Protein AF-A0A1F3SIZ2-F1 (afdb_monomer)

Solvent-accessible surface area (backbone atoms only — not comparable to full-atom values): 16784 Å² total; per-residue (Å²): 111,68,68,63,51,53,54,47,51,52,54,47,52,53,49,60,61,45,48,60,55,54,48,47,66,73,70,51,54,68,75,55,50,54,53,50,52,51,50,51,52,48,46,74,75,39,54,70,62,50,50,53,52,48,50,52,51,63,72,62,60,60,75,64,56,71,74,44,42,64,62,51,52,50,52,50,50,54,51,50,51,53,50,50,54,50,50,56,54,56,74,67,51,59,73,74,64,62,70,71,59,58,53,58,57,56,50,46,54,53,50,52,54,49,52,51,51,51,53,51,51,59,73,74,49,56,74,67,59,53,52,53,49,52,50,52,53,53,54,51,51,52,51,53,53,49,52,52,54,50,50,53,50,52,47,49,67,75,50,56,75,72,85,71,74,78,78,80,90,72,72,102,62,79,60,86,69,81,52,48,83,56,10,39,36,76,49,71,74,36,54,41,43,52,45,87,79,90,63,102,69,56,92,83,54,82,73,61,57,29,43,34,35,27,36,39,38,30,29,73,37,45,66,47,20,53,54,49,55,76,41,46,64,60,53,42,55,48,46,51,70,67,54,73,57,42,51,88,83,58,54,87,45,76,66,43,52,46,54,54,34,53,51,51,42,54,54,52,49,59,48,35,63,78,73,70,53,78,75,46,57,76,47,62,43,81,74,45,80,44,84,66

Structure (mmCIF, N/CA/C/O backbone):
data_AF-A0A1F3SIZ2-F1
#
_entry.id   AF-A0A1F3SIZ2-F1
#
loop_
_atom_site.group_PDB
_atom_site.id
_atom_site.type_symbol
_atom_site.label_atom_id
_atom_site.label_alt_id
_atom_site.label_comp_id
_atom_site.label_asym_id
_atom_site.label_entity_id
_atom_site.label_seq_id
_atom_site.pdbx_PDB_ins_code
_atom_site.Cartn_x
_atom_site.Cartn_y
_atom_site.Cartn_z
_atom_site.occupancy
_atom_site.B_iso_or_equiv
_atom_site.auth_seq_id
_atom_site.auth_comp_id
_atom_site.auth_asym_id
_atom_site.auth_atom_id
_atom_site.pdbx_PDB_model_num
ATOM 1 N N . MET A 1 1 ? -5.602 22.939 -6.066 1.00 42.88 1 MET A N 1
ATOM 2 C CA . MET A 1 1 ? -4.266 23.264 -6.622 1.00 42.88 1 MET A CA 1
ATOM 3 C C . MET A 1 1 ? -3.588 22.041 -7.228 1.00 42.88 1 MET A C 1
ATOM 5 O O . MET A 1 1 ? -3.142 22.165 -8.358 1.00 42.88 1 MET A O 1
ATOM 9 N N . LEU A 1 2 ? -3.573 20.878 -6.558 1.00 34.97 2 LEU A N 1
ATOM 10 C CA . LEU A 1 2 ? -3.004 19.634 -7.111 1.00 34.97 2 LEU A CA 1
ATOM 11 C C . LEU A 1 2 ? -3.594 19.213 -8.470 1.00 34.97 2 LEU A C 1
ATOM 13 O O . LEU A 1 2 ? -2.832 18.910 -9.377 1.00 34.97 2 LEU A O 1
ATOM 17 N N . SER A 1 3 ? -4.913 19.318 -8.663 1.00 45.47 3 SER A N 1
ATOM 18 C CA . SER A 1 3 ? -5.554 18.952 -9.940 1.00 45.47 3 SER A CA 1
ATOM 19 C C . SER A 1 3 ? -5.066 19.776 -11.139 1.00 45.47 3 SER A C 1
ATOM 21 O O . SER A 1 3 ? -4.865 19.242 -12.222 1.00 45.47 3 SER A O 1
ATOM 23 N N . LYS A 1 4 ? -4.795 21.074 -10.941 1.00 51.09 4 LYS A N 1
ATOM 24 C CA . LY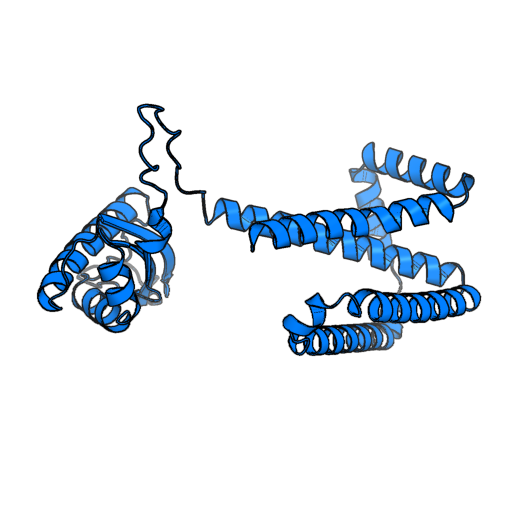S A 1 4 ? -4.232 21.943 -11.990 1.00 51.09 4 LYS A CA 1
ATOM 25 C C . LYS A 1 4 ? -2.766 21.612 -12.289 1.00 51.09 4 LYS A C 1
ATOM 27 O O . LYS A 1 4 ? -2.320 21.815 -13.414 1.00 51.09 4 LYS A O 1
ATOM 32 N N . LEU A 1 5 ? -2.021 21.120 -11.295 1.00 47.56 5 LEU A N 1
ATOM 33 C CA . LEU A 1 5 ? -0.639 20.672 -11.469 1.00 47.56 5 LEU A CA 1
ATOM 34 C C . LEU A 1 5 ? -0.595 19.359 -12.266 1.00 47.56 5 LEU A C 1
ATOM 36 O O . LEU A 1 5 ? 0.184 19.252 -13.206 1.00 47.56 5 LEU A O 1
ATOM 40 N N . GLU A 1 6 ? -1.466 18.398 -11.947 1.00 49.03 6 GLU A N 1
ATOM 41 C CA . GLU A 1 6 ? -1.589 17.133 -12.688 1.00 49.03 6 GLU A CA 1
ATOM 42 C C . GLU A 1 6 ? -2.021 17.349 -14.138 1.00 49.03 6 GLU A C 1
ATOM 44 O O . GLU A 1 6 ? -1.430 16.780 -15.055 1.00 49.03 6 GLU A O 1
ATOM 49 N N . GLU A 1 7 ? -3.010 18.212 -14.372 1.00 61.78 7 GLU A N 1
ATOM 50 C CA . GLU A 1 7 ? -3.466 18.542 -15.722 1.00 61.78 7 GLU A CA 1
ATOM 51 C C . GLU A 1 7 ? -2.350 19.214 -16.540 1.00 61.78 7 GLU A C 1
ATOM 53 O O . GLU A 1 7 ? -2.152 18.908 -17.720 1.00 61.78 7 GLU A O 1
ATOM 58 N N . TRP A 1 8 ? -1.549 20.068 -15.897 1.00 70.25 8 TRP A N 1
ATOM 59 C CA . TRP A 1 8 ? -0.385 20.693 -16.518 1.00 70.25 8 TRP A CA 1
ATOM 60 C C . TRP A 1 8 ? 0.730 19.681 -16.829 1.00 70.25 8 TRP A C 1
ATOM 62 O O . TRP A 1 8 ? 1.259 19.697 -17.941 1.00 70.25 8 TRP A O 1
ATOM 72 N N . ILE A 1 9 ? 1.041 18.764 -15.905 1.00 50.78 9 ILE A N 1
ATOM 73 C CA . ILE A 1 9 ? 2.028 17.687 -16.101 1.00 50.78 9 ILE A CA 1
ATOM 74 C C . ILE A 1 9 ? 1.591 16.755 -17.237 1.00 50.78 9 ILE A C 1
ATOM 76 O O . ILE A 1 9 ? 2.395 16.448 -18.117 1.00 50.78 9 ILE A O 1
ATOM 80 N N . ASN A 1 10 ? 0.316 16.366 -17.287 1.00 57.84 10 ASN A N 1
ATOM 81 C CA . ASN A 1 10 ? -0.218 15.517 -18.353 1.00 57.84 10 ASN A CA 1
ATOM 82 C C . ASN A 1 10 ? -0.175 16.213 -19.718 1.00 57.84 10 ASN A C 1
ATOM 84 O O . ASN A 1 10 ? 0.238 15.611 -20.712 1.00 57.84 10 ASN A O 1
ATOM 88 N N . LYS A 1 11 ? -0.524 17.504 -19.780 1.00 62.66 11 LYS A N 1
ATOM 89 C CA . LYS A 1 11 ? -0.422 18.297 -21.014 1.00 62.66 11 LYS A CA 1
ATOM 90 C C . LYS A 1 11 ? 1.032 18.459 -21.467 1.00 62.66 11 LYS A C 1
ATOM 92 O O . LYS A 1 11 ? 1.313 18.426 -22.664 1.00 62.66 11 LYS A O 1
ATOM 97 N N . TYR A 1 12 ? 1.960 18.586 -20.522 1.00 52.66 12 TYR A N 1
ATOM 98 C CA . TYR A 1 12 ? 3.391 18.684 -20.794 1.00 52.66 12 TYR A CA 1
ATOM 99 C C . TYR A 1 12 ? 3.992 17.354 -21.273 1.00 52.66 12 TYR A C 1
ATOM 101 O O . TYR A 1 12 ? 4.737 17.343 -22.251 1.00 52.66 12 TYR A O 1
ATOM 109 N N . LEU A 1 13 ? 3.611 16.225 -20.668 1.00 48.78 13 LEU A N 1
ATOM 110 C CA . LEU A 1 13 ? 3.997 14.882 -21.117 1.00 48.78 13 LEU A CA 1
ATOM 111 C C . LEU A 1 13 ? 3.477 14.580 -22.528 1.00 48.78 13 LEU A C 1
ATOM 113 O O . LEU A 1 13 ? 4.215 14.043 -23.352 1.00 48.78 13 LEU A O 1
ATOM 117 N N . LEU A 1 14 ? 2.243 14.988 -22.842 1.00 54.75 14 LEU A N 1
ATOM 118 C CA . LEU A 1 14 ? 1.688 14.878 -24.194 1.00 54.75 14 LEU A CA 1
ATOM 119 C C . LEU A 1 14 ? 2.479 15.714 -25.210 1.00 54.75 14 LEU A C 1
ATOM 121 O O . LEU A 1 14 ? 2.774 15.233 -26.303 1.00 54.75 14 LEU A O 1
ATOM 125 N N . LEU A 1 15 ? 2.872 16.940 -24.852 1.00 48.41 15 LEU A N 1
ATOM 126 C CA . LEU A 1 15 ? 3.707 17.787 -25.709 1.00 48.41 15 LEU A CA 1
ATOM 127 C C . LEU A 1 15 ? 5.110 17.197 -25.905 1.00 48.41 15 LEU A C 1
ATOM 129 O O . LEU A 1 15 ? 5.593 17.148 -27.036 1.00 48.41 15 LEU A O 1
ATOM 133 N N . LEU A 1 16 ? 5.735 16.687 -24.840 1.00 44.03 16 LEU A N 1
ATOM 134 C CA . LEU A 1 16 ? 7.023 15.995 -24.914 1.00 44.03 16 LEU A CA 1
ATOM 135 C C . LEU A 1 16 ? 6.957 14.731 -25.774 1.00 44.03 16 LEU A C 1
ATOM 137 O O . LEU A 1 16 ? 7.903 14.465 -26.506 1.00 44.03 16 LEU A O 1
ATOM 141 N N . GLY A 1 17 ? 5.840 13.998 -25.753 1.00 46.03 17 GLY A N 1
ATOM 142 C CA . GLY A 1 17 ? 5.617 12.844 -26.627 1.00 46.03 17 GLY A CA 1
ATOM 143 C C . GLY A 1 17 ? 5.440 13.209 -28.107 1.00 46.03 17 GLY A C 1
ATOM 144 O O . GLY A 1 17 ? 5.814 12.433 -28.984 1.00 46.03 17 GLY A O 1
ATOM 145 N N . GLN A 1 18 ? 4.924 14.405 -28.413 1.00 51.31 18 GLN A N 1
ATOM 146 C CA . GLN A 1 18 ? 4.718 14.871 -29.793 1.00 51.31 18 GLN A CA 1
ATOM 147 C C . GLN A 1 18 ? 5.970 15.487 -30.432 1.00 51.31 18 GLN A C 1
ATOM 149 O O . GLN A 1 18 ? 6.126 15.441 -31.654 1.00 51.31 18 GLN A O 1
ATOM 154 N N . ILE A 1 19 ? 6.873 16.061 -29.634 1.00 48.72 19 ILE A N 1
ATOM 155 C CA . ILE A 1 19 ? 8.134 16.653 -30.108 1.00 48.72 19 ILE A CA 1
ATOM 156 C C . ILE A 1 19 ? 9.002 15.664 -30.916 1.00 48.72 19 ILE A C 1
ATOM 158 O O . ILE A 1 19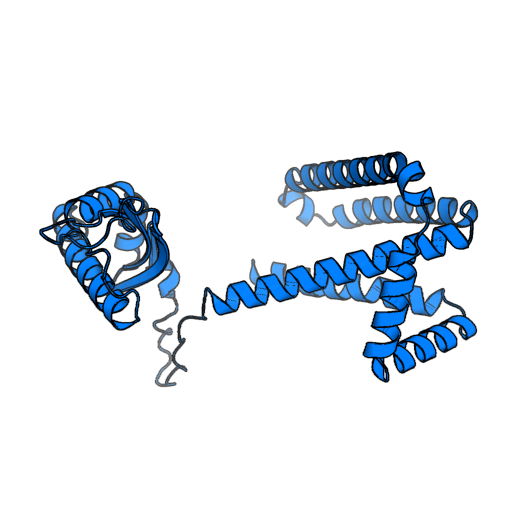 ? 9.407 16.040 -32.019 1.00 48.72 19 ILE A O 1
ATOM 162 N N . PRO A 1 20 ? 9.261 14.413 -30.481 1.00 48.75 20 PRO A N 1
ATOM 163 C CA . PRO A 1 20 ? 10.045 13.465 -31.269 1.00 48.75 20 PRO A CA 1
ATOM 164 C C . PRO A 1 20 ? 9.343 13.069 -32.572 1.00 48.75 20 PRO A C 1
ATOM 166 O O . PRO A 1 20 ? 10.025 12.899 -33.575 1.00 48.75 20 PRO A O 1
ATOM 169 N N . PHE A 1 21 ? 8.006 13.016 -32.608 1.00 50.75 21 PHE A N 1
ATOM 170 C CA . PHE A 1 21 ? 7.252 12.789 -33.849 1.00 50.75 21 PHE A CA 1
ATOM 171 C C . PHE A 1 21 ? 7.400 13.949 -34.837 1.00 50.75 21 PHE A C 1
ATOM 173 O O . PHE A 1 21 ? 7.655 13.725 -36.016 1.00 50.75 21 PHE A O 1
ATOM 180 N N . ARG A 1 22 ? 7.324 15.198 -34.361 1.00 56.25 22 ARG A N 1
ATOM 181 C CA . ARG A 1 22 ? 7.531 16.385 -35.210 1.00 56.25 22 ARG A CA 1
ATOM 182 C C . ARG A 1 22 ? 8.974 16.505 -35.697 1.00 56.25 22 ARG A C 1
ATOM 184 O O . ARG A 1 22 ? 9.206 16.917 -36.830 1.00 56.25 22 ARG A O 1
ATOM 191 N N . LEU A 1 23 ? 9.945 16.143 -34.859 1.00 45.88 23 LEU A N 1
ATOM 192 C CA . LEU A 1 23 ? 11.356 16.095 -35.244 1.00 45.88 23 LEU A CA 1
ATOM 193 C C . LEU A 1 23 ? 11.612 14.968 -36.250 1.00 45.88 23 LEU A C 1
ATOM 195 O O . LEU A 1 23 ? 12.262 15.204 -37.263 1.00 45.88 23 LEU A O 1
ATOM 199 N N . TYR A 1 24 ? 11.038 13.785 -36.035 1.00 55.22 24 TYR A N 1
ATOM 200 C CA . TYR A 1 24 ? 11.057 12.690 -37.003 1.00 55.22 24 TYR A CA 1
ATOM 201 C C . TYR A 1 24 ? 10.474 13.142 -38.348 1.00 55.22 24 TYR A C 1
ATOM 203 O O . TYR A 1 24 ? 11.101 12.963 -39.391 1.00 55.22 24 TYR A O 1
ATOM 211 N N . ASP A 1 25 ? 9.330 13.828 -38.335 1.00 61.56 25 ASP A N 1
ATOM 212 C CA . ASP A 1 25 ? 8.713 14.302 -39.567 1.00 61.56 25 ASP A CA 1
ATOM 213 C C . ASP A 1 25 ? 9.518 15.389 -40.284 1.00 61.56 25 ASP A C 1
ATOM 215 O O . ASP A 1 25 ? 9.486 15.465 -41.513 1.00 61.56 25 ASP A O 1
ATOM 219 N N . ARG A 1 26 ? 10.256 16.217 -39.547 1.00 62.16 26 ARG A N 1
ATOM 220 C CA . ARG A 1 26 ? 11.036 17.306 -40.139 1.00 62.16 26 ARG A CA 1
ATOM 221 C C . ARG A 1 26 ? 12.404 16.860 -40.648 1.00 62.16 26 ARG A C 1
ATOM 223 O O . ARG A 1 26 ? 12.883 17.410 -41.633 1.00 62.16 26 ARG A O 1
ATOM 230 N N . PHE A 1 27 ? 13.034 15.899 -39.977 1.00 46.56 27 PHE A N 1
ATOM 231 C CA . PHE A 1 27 ? 14.425 15.523 -40.239 1.00 46.56 27 PHE A CA 1
ATOM 232 C C . PHE A 1 27 ? 14.585 14.218 -41.020 1.00 46.56 27 PHE A C 1
ATOM 234 O O . PHE A 1 27 ? 15.654 13.992 -41.584 1.00 46.56 27 PHE A O 1
ATOM 241 N N . VAL A 1 28 ? 13.554 13.370 -41.102 1.00 49.06 28 VAL A N 1
ATOM 242 C CA . VAL A 1 28 ? 13.639 12.119 -41.864 1.00 49.06 28 VAL A CA 1
ATOM 243 C C . VAL A 1 28 ? 13.224 12.354 -43.325 1.00 49.06 28 VAL A C 1
ATOM 245 O O . VAL A 1 28 ? 12.083 12.746 -43.581 1.00 49.06 28 VAL A O 1
ATOM 248 N N . PRO A 1 29 ? 14.107 12.092 -44.310 1.00 69.12 29 PRO A N 1
ATOM 249 C CA . PRO A 1 29 ? 13.797 12.231 -45.730 1.00 69.12 29 PRO A CA 1
ATOM 250 C C . PRO A 1 29 ? 12.573 11.405 -46.140 1.00 69.12 29 PRO A C 1
ATOM 252 O O . PRO A 1 29 ? 12.413 10.262 -45.707 1.00 69.12 29 PRO A O 1
ATOM 255 N N . VAL A 1 30 ? 11.756 11.936 -47.054 1.00 65.88 30 VAL A N 1
ATOM 256 C CA . VAL A 1 30 ? 10.500 11.306 -47.517 1.00 65.88 30 VAL A CA 1
ATOM 257 C C . VAL A 1 30 ? 10.708 9.855 -47.979 1.00 65.88 30 VAL A C 1
ATOM 259 O O . VAL A 1 30 ? 9.923 8.977 -47.635 1.00 65.88 30 VAL A O 1
ATOM 262 N N . LYS A 1 31 ? 11.824 9.561 -48.662 1.00 59.44 31 LYS A N 1
ATOM 263 C CA . LYS A 1 31 ? 12.174 8.198 -49.112 1.00 59.44 31 LYS A CA 1
ATOM 264 C C . LYS A 1 31 ? 12.341 7.201 -47.953 1.00 59.44 31 LYS A C 1
ATOM 266 O O . LYS A 1 31 ? 12.000 6.029 -48.098 1.00 59.44 31 LYS A O 1
ATOM 271 N N . ILE A 1 32 ? 12.853 7.653 -46.805 1.00 47.50 32 ILE A N 1
ATOM 272 C CA . ILE A 1 32 ? 13.016 6.828 -45.599 1.00 47.50 32 ILE A CA 1
ATOM 273 C C . ILE A 1 32 ? 11.671 6.671 -44.885 1.00 47.50 32 ILE A C 1
ATOM 275 O O . ILE A 1 32 ? 11.354 5.568 -44.449 1.00 47.50 32 ILE A O 1
ATOM 279 N N . LYS A 1 33 ? 10.833 7.718 -44.853 1.00 53.97 33 LYS A N 1
ATOM 280 C CA . LYS A 1 33 ? 9.473 7.628 -44.298 1.00 53.97 33 LYS A CA 1
ATOM 281 C C . LYS A 1 33 ? 8.612 6.593 -45.020 1.00 53.97 33 LYS A C 1
ATOM 283 O O . LYS A 1 33 ? 7.965 5.800 -44.350 1.00 53.97 33 LYS A O 1
ATOM 288 N N . VAL A 1 34 ? 8.655 6.556 -46.356 1.00 62.31 34 VAL A N 1
ATOM 289 C CA . VAL A 1 34 ? 7.925 5.560 -47.167 1.00 62.31 34 VAL A CA 1
ATOM 290 C C . VAL A 1 34 ? 8.437 4.141 -46.893 1.00 62.31 34 VAL A C 1
ATOM 292 O O . VAL A 1 34 ? 7.650 3.209 -46.745 1.00 62.31 34 VAL A O 1
ATOM 295 N N . LYS A 1 35 ? 9.757 3.958 -46.743 1.00 56.34 35 LYS A N 1
ATOM 296 C CA . LYS A 1 35 ? 10.317 2.657 -46.341 1.00 56.34 35 LYS A CA 1
ATOM 297 C C . LYS A 1 35 ? 9.858 2.243 -44.942 1.00 56.34 35 LYS A C 1
ATOM 299 O O . LYS A 1 35 ? 9.468 1.096 -44.758 1.00 56.34 35 LYS A O 1
ATOM 304 N N . ILE A 1 36 ? 9.865 3.161 -43.976 1.00 47.50 36 ILE A N 1
ATOM 305 C CA . ILE A 1 36 ? 9.420 2.896 -42.603 1.00 47.50 36 ILE A CA 1
ATOM 306 C C . ILE A 1 36 ? 7.913 2.613 -42.562 1.00 47.50 36 ILE A C 1
ATOM 308 O O . ILE A 1 36 ? 7.510 1.662 -41.899 1.00 47.50 36 ILE A O 1
ATOM 312 N N . SER A 1 37 ? 7.078 3.348 -43.306 1.00 56.53 37 SER A N 1
ATOM 313 C CA . SER A 1 37 ? 5.636 3.068 -43.361 1.00 56.53 37 SER A CA 1
ATOM 314 C C . SER A 1 37 ? 5.350 1.704 -43.979 1.00 56.53 37 SER A C 1
ATOM 316 O O . SER A 1 37 ? 4.507 0.983 -43.457 1.00 56.53 37 SER A O 1
ATOM 318 N N . ASN A 1 38 ? 6.085 1.307 -45.023 1.00 55.88 38 ASN A N 1
ATOM 319 C CA . ASN A 1 38 ? 5.965 -0.023 -45.624 1.00 55.88 38 ASN A CA 1
ATOM 320 C C . ASN A 1 38 ? 6.410 -1.127 -44.653 1.00 55.88 38 ASN A C 1
ATOM 322 O O . ASN A 1 38 ? 5.754 -2.161 -44.561 1.00 55.88 38 ASN A O 1
ATOM 326 N N . ILE A 1 39 ? 7.464 -0.890 -43.863 1.00 48.41 39 ILE A N 1
ATOM 327 C CA . ILE A 1 39 ? 7.886 -1.801 -42.788 1.00 48.41 39 ILE A CA 1
ATOM 328 C C . ILE A 1 39 ? 6.795 -1.912 -41.713 1.00 48.41 39 ILE A C 1
ATOM 330 O O . ILE A 1 39 ? 6.419 -3.021 -41.348 1.00 48.41 39 ILE A O 1
ATOM 334 N N . PHE A 1 40 ? 6.219 -0.799 -41.250 1.00 46.03 40 PHE A N 1
ATOM 335 C CA . PHE A 1 40 ? 5.126 -0.818 -40.270 1.00 46.03 40 PHE A CA 1
ATOM 336 C C . PHE A 1 40 ? 3.848 -1.477 -40.814 1.00 46.03 40 PHE A C 1
ATOM 338 O O . PHE A 1 40 ? 3.185 -2.208 -40.079 1.00 46.03 40 PHE A O 1
ATOM 345 N N . CYS A 1 41 ? 3.517 -1.278 -42.093 1.00 45.94 41 CYS A N 1
ATOM 346 C CA . CYS A 1 41 ? 2.392 -1.950 -42.750 1.00 45.94 41 CYS A CA 1
ATOM 347 C C . CYS A 1 41 ? 2.620 -3.469 -42.841 1.00 45.94 41 CYS A C 1
ATOM 349 O O . CYS A 1 41 ? 1.715 -4.252 -42.546 1.00 45.94 41 CYS A O 1
ATOM 351 N N . ASN A 1 42 ? 3.847 -3.895 -43.152 1.00 45.19 42 ASN A N 1
ATOM 352 C CA . ASN A 1 42 ? 4.225 -5.309 -43.193 1.00 45.19 42 ASN A CA 1
ATOM 353 C C . ASN A 1 42 ? 4.247 -5.956 -41.795 1.00 45.19 42 ASN A C 1
ATOM 355 O O . ASN A 1 42 ? 3.786 -7.083 -41.632 1.00 45.19 42 ASN A O 1
ATOM 359 N N . ILE A 1 43 ? 4.697 -5.235 -40.761 1.00 43.00 43 ILE A N 1
ATOM 360 C CA . ILE A 1 43 ? 4.647 -5.699 -39.361 1.00 43.00 43 ILE A CA 1
ATOM 361 C C . ILE A 1 43 ? 3.196 -5.861 -38.890 1.00 43.00 43 ILE A C 1
ATOM 363 O O . ILE A 1 43 ? 2.872 -6.828 -38.201 1.00 43.00 43 ILE A O 1
ATOM 367 N N . ARG A 1 44 ? 2.305 -4.941 -39.283 1.00 41.09 44 ARG A N 1
ATOM 368 C CA . ARG A 1 44 ? 0.882 -4.983 -38.918 1.00 41.09 44 ARG A CA 1
ATOM 369 C C . ARG A 1 44 ? 0.127 -6.123 -39.604 1.00 41.09 44 ARG A C 1
ATOM 371 O O . ARG A 1 44 ? -0.798 -6.668 -39.013 1.00 41.09 44 ARG A O 1
ATOM 378 N N . THR A 1 45 ? 0.513 -6.482 -40.826 1.00 45.94 45 THR A N 1
ATOM 379 C CA . THR A 1 45 ? -0.150 -7.534 -41.614 1.00 45.94 45 THR A CA 1
ATOM 380 C C . THR A 1 45 ? 0.427 -8.929 -41.369 1.00 45.94 45 THR A C 1
ATOM 382 O O . THR A 1 45 ? -0.305 -9.907 -41.506 1.00 45.94 45 THR A O 1
ATOM 385 N N . ARG A 1 46 ? 1.703 -9.059 -40.964 1.00 44.06 46 ARG A N 1
ATOM 386 C CA . ARG A 1 46 ? 2.369 -10.361 -40.736 1.00 44.06 46 ARG A CA 1
ATOM 387 C C . ARG A 1 46 ? 3.215 -10.414 -39.450 1.00 44.06 46 ARG A C 1
ATOM 389 O O . ARG A 1 46 ? 4.424 -10.657 -39.499 1.00 44.06 46 ARG A O 1
ATOM 396 N N . PRO A 1 47 ? 2.599 -10.263 -38.264 1.00 39.50 47 PRO A N 1
ATOM 397 C CA . PRO A 1 47 ? 3.325 -10.165 -36.994 1.00 39.50 47 PRO A CA 1
ATOM 398 C C . PRO A 1 47 ? 4.108 -11.438 -36.623 1.00 39.50 47 PRO A C 1
ATOM 400 O O . PRO A 1 47 ? 5.186 -11.352 -36.035 1.00 39.50 47 PRO A O 1
ATOM 403 N N . ARG A 1 48 ? 3.612 -12.630 -36.992 1.00 42.62 48 ARG A N 1
ATOM 404 C CA . ARG A 1 48 ? 4.261 -13.918 -36.666 1.00 42.62 48 ARG A CA 1
ATOM 405 C C . ARG A 1 48 ? 5.546 -14.170 -37.461 1.00 42.62 48 ARG A C 1
ATOM 407 O O . ARG A 1 48 ? 6.499 -14.718 -36.915 1.00 42.62 48 ARG A O 1
ATOM 414 N N . GLU A 1 49 ? 5.576 -13.769 -38.728 1.00 55.59 49 GLU A N 1
ATOM 415 C CA . GLU A 1 49 ? 6.743 -13.922 -39.609 1.00 55.59 49 GLU A CA 1
ATOM 416 C C . GLU A 1 49 ? 7.870 -12.976 -39.174 1.00 55.59 49 GLU A C 1
ATOM 418 O O . GLU A 1 49 ? 9.029 -13.373 -39.057 1.00 55.59 49 GLU A O 1
ATOM 423 N N . TYR A 1 50 ? 7.505 -11.744 -38.809 1.00 47.72 50 TYR A N 1
ATOM 424 C CA . TYR A 1 50 ? 8.450 -10.745 -38.321 1.00 47.72 50 TYR A CA 1
ATOM 425 C C . TYR A 1 50 ? 9.031 -11.109 -36.950 1.00 47.72 50 TYR A C 1
ATOM 427 O O . TYR A 1 50 ? 10.228 -10.949 -36.734 1.00 47.72 50 TYR A O 1
ATOM 435 N N . ALA A 1 51 ? 8.216 -11.661 -36.042 1.00 44.47 51 ALA A N 1
ATOM 436 C CA . ALA A 1 51 ? 8.686 -12.148 -34.747 1.00 44.47 51 ALA A CA 1
ATOM 437 C C . ALA A 1 51 ? 9.701 -13.292 -34.895 1.00 44.47 51 ALA A C 1
ATOM 439 O O . ALA A 1 51 ? 10.717 -13.279 -34.208 1.00 44.47 51 ALA A O 1
ATOM 440 N N . LYS A 1 52 ? 9.478 -14.234 -35.826 1.00 53.75 52 LYS A N 1
ATOM 441 C CA . LYS A 1 52 ? 10.433 -15.318 -36.121 1.00 53.75 52 LYS A CA 1
ATOM 442 C C . LYS A 1 52 ? 11.751 -14.788 -36.687 1.00 53.75 52 LYS A C 1
ATOM 444 O O . LYS A 1 52 ? 12.814 -15.205 -36.232 1.00 53.75 52 LYS A O 1
ATOM 449 N N . AS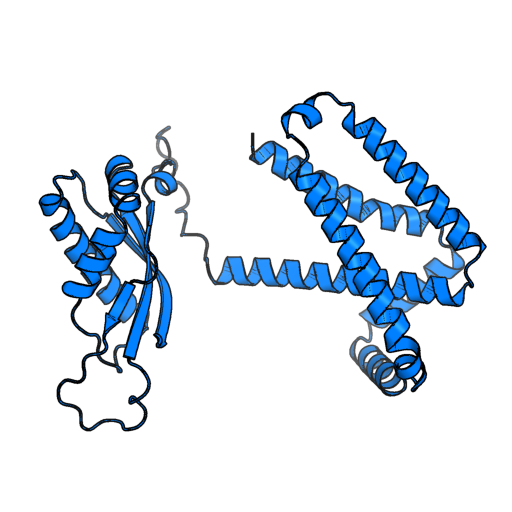N A 1 53 ? 11.689 -13.832 -37.613 1.00 57.38 53 ASN A N 1
ATOM 450 C CA . ASN A 1 53 ? 12.883 -13.210 -38.192 1.00 57.38 53 ASN A CA 1
ATOM 451 C C . ASN A 1 53 ? 13.651 -12.366 -37.164 1.00 57.38 53 ASN A C 1
ATOM 453 O O . ASN A 1 53 ? 14.879 -12.397 -37.142 1.00 57.38 53 ASN A O 1
ATOM 457 N N . LEU A 1 54 ? 12.944 -11.674 -36.264 1.00 43.28 54 LEU A N 1
ATOM 458 C CA . LEU A 1 54 ? 13.540 -10.950 -35.141 1.00 43.28 54 LEU A CA 1
ATOM 459 C C . LEU A 1 54 ? 14.206 -11.917 -34.153 1.00 43.28 54 LEU A C 1
ATOM 461 O O . LEU A 1 54 ? 15.326 -11.669 -33.725 1.00 43.28 54 LEU A O 1
ATOM 465 N N . PHE A 1 55 ? 13.560 -13.043 -33.836 1.00 45.09 55 PHE A N 1
ATOM 466 C CA . PHE A 1 55 ? 14.122 -14.071 -32.958 1.00 45.09 55 PHE A CA 1
ATOM 467 C C . PHE A 1 55 ? 15.391 -14.692 -33.548 1.00 45.09 55 PHE A C 1
ATOM 469 O O . PHE A 1 55 ? 16.374 -14.876 -32.837 1.00 45.09 55 PHE A O 1
ATOM 476 N N . HIS A 1 56 ? 15.401 -14.963 -34.856 1.00 51.09 56 HIS A N 1
ATOM 477 C CA . HIS A 1 56 ? 16.594 -15.437 -35.556 1.00 51.09 56 HIS A CA 1
ATOM 478 C C . HIS A 1 56 ? 17.700 -14.378 -35.612 1.00 51.09 56 HIS A C 1
ATOM 480 O O . HIS A 1 56 ? 18.862 -14.711 -35.398 1.00 51.09 56 HIS A O 1
ATOM 486 N N . ALA A 1 57 ? 17.358 -13.105 -35.831 1.00 48.62 57 ALA A N 1
ATOM 487 C CA . ALA A 1 57 ? 18.319 -12.006 -35.794 1.00 48.62 57 ALA A CA 1
ATOM 488 C C . ALA A 1 57 ? 18.929 -11.824 -34.392 1.00 48.62 57 ALA A C 1
ATOM 490 O O . ALA A 1 57 ? 20.137 -11.649 -34.282 1.00 48.62 57 ALA A O 1
ATOM 491 N N . ILE A 1 58 ? 18.119 -11.942 -33.332 1.00 42.72 58 ILE A N 1
ATOM 492 C CA . ILE A 1 58 ? 18.549 -11.906 -31.923 1.00 42.72 58 ILE A CA 1
ATOM 493 C C . ILE A 1 58 ? 19.446 -13.102 -31.586 1.00 42.72 58 ILE A C 1
ATOM 495 O O . ILE A 1 58 ? 20.469 -12.934 -30.929 1.00 42.72 58 ILE A O 1
ATOM 499 N N . LYS A 1 59 ? 19.104 -14.301 -32.068 1.00 48.28 59 LYS A N 1
ATOM 500 C CA . LYS A 1 59 ? 19.891 -15.525 -31.851 1.00 48.28 59 LYS A CA 1
ATOM 501 C C . LYS A 1 59 ? 21.240 -15.504 -32.584 1.00 48.28 59 LYS A C 1
ATOM 503 O O . LYS A 1 59 ? 22.182 -16.143 -32.130 1.00 48.28 59 LYS A O 1
ATOM 508 N N . ASN A 1 60 ? 21.331 -14.738 -33.671 1.00 51.22 60 ASN A N 1
ATOM 509 C CA . ASN A 1 60 ? 22.528 -14.585 -34.500 1.00 51.22 60 ASN A CA 1
ATOM 510 C C . ASN A 1 60 ? 23.306 -13.283 -34.223 1.00 51.22 60 ASN A C 1
ATOM 512 O O . ASN A 1 60 ? 24.224 -12.955 -34.978 1.00 51.22 60 ASN A O 1
ATOM 516 N N . LEU A 1 61 ? 22.960 -12.521 -33.175 1.00 43.38 61 LEU A N 1
ATOM 517 C CA . LEU A 1 61 ? 23.742 -11.347 -32.786 1.00 43.38 61 LEU A CA 1
ATOM 518 C C . LEU A 1 61 ? 25.140 -11.810 -32.317 1.00 43.38 61 LEU A C 1
ATOM 520 O O . LEU A 1 61 ? 25.224 -12.599 -31.373 1.00 43.38 61 LEU A O 1
ATOM 524 N N . PRO A 1 62 ? 26.242 -11.382 -32.967 1.00 50.56 62 PRO A N 1
ATOM 525 C CA . PRO A 1 62 ? 27.536 -12.021 -32.777 1.00 50.56 62 PRO A CA 1
ATOM 526 C C . PRO A 1 62 ? 28.170 -11.666 -31.429 1.00 50.56 62 PRO A C 1
ATOM 528 O O . PRO A 1 62 ? 27.873 -10.651 -30.796 1.00 50.56 62 PRO A O 1
ATOM 531 N N . THR A 1 63 ? 29.140 -12.491 -31.049 1.00 53.47 63 THR A N 1
ATOM 532 C CA . THR A 1 63 ? 30.086 -12.399 -29.922 1.00 53.47 63 THR A CA 1
ATOM 533 C C . THR A 1 63 ? 30.757 -11.031 -29.692 1.00 53.47 63 THR A C 1
ATOM 535 O O . THR A 1 63 ? 31.356 -10.823 -28.639 1.00 53.47 63 THR A O 1
ATOM 538 N N . THR A 1 64 ? 30.598 -10.058 -30.590 1.00 43.06 64 THR A N 1
ATOM 539 C CA . THR A 1 64 ? 31.007 -8.652 -30.431 1.00 43.06 64 THR A CA 1
ATOM 540 C C . THR A 1 64 ? 30.266 -7.907 -29.314 1.00 43.06 64 THR A C 1
ATOM 542 O O . THR A 1 64 ? 30.834 -6.986 -28.729 1.00 43.06 64 THR A O 1
ATOM 545 N N . ILE A 1 65 ? 29.046 -8.314 -28.935 1.00 46.75 65 ILE A N 1
ATOM 546 C CA . ILE A 1 65 ? 28.374 -7.732 -27.753 1.00 46.75 65 ILE A CA 1
ATOM 547 C C . ILE A 1 65 ? 29.070 -8.148 -26.452 1.00 46.75 65 ILE A C 1
ATOM 549 O O . ILE A 1 65 ? 29.155 -7.330 -25.543 1.00 46.75 65 ILE A O 1
ATOM 553 N N . LYS A 1 66 ? 29.654 -9.354 -26.371 1.00 47.00 66 LYS A N 1
ATOM 554 C CA . LYS A 1 66 ? 30.449 -9.765 -25.197 1.00 47.00 66 LYS A CA 1
ATOM 555 C C . LYS A 1 66 ? 31.725 -8.928 -25.036 1.00 47.00 66 LYS A C 1
ATOM 557 O O . LYS A 1 66 ? 32.096 -8.622 -23.913 1.00 47.00 66 LYS A O 1
ATOM 562 N N . GLN A 1 67 ? 32.360 -8.500 -26.131 1.00 49.72 67 GLN A N 1
ATOM 563 C CA . GLN A 1 67 ? 33.547 -7.631 -26.071 1.00 49.72 67 GLN A CA 1
ATOM 564 C C . GLN A 1 67 ? 33.213 -6.174 -25.701 1.00 49.72 67 GLN A C 1
ATOM 566 O O . GLN A 1 67 ? 34.010 -5.518 -25.039 1.00 49.72 67 GLN A O 1
ATOM 571 N N . ASN A 1 68 ? 32.017 -5.683 -26.046 1.00 48.62 68 ASN A N 1
ATOM 572 C CA . ASN A 1 68 ? 31.571 -4.317 -25.732 1.00 48.62 68 ASN A CA 1
ATOM 573 C C . ASN A 1 68 ? 30.655 -4.213 -24.497 1.00 48.62 68 ASN A C 1
ATOM 575 O O . ASN A 1 68 ? 30.177 -3.121 -24.185 1.00 48.62 68 ASN A O 1
ATOM 579 N N . GLN A 1 69 ? 30.425 -5.311 -23.769 1.00 48.72 69 GLN A N 1
ATOM 580 C CA . GLN A 1 69 ? 29.618 -5.330 -22.542 1.00 48.72 69 GLN A CA 1
ATOM 581 C C . GLN A 1 69 ? 30.148 -4.346 -21.493 1.00 48.72 69 GLN A C 1
ATOM 583 O O . GLN A 1 69 ? 29.354 -3.633 -20.888 1.00 48.72 69 GLN A O 1
ATOM 588 N N . GLY A 1 70 ? 31.472 -4.229 -21.340 1.00 51.22 70 GLY A N 1
ATOM 589 C CA . GLY A 1 70 ? 32.084 -3.269 -20.415 1.00 51.22 70 GLY A CA 1
ATOM 590 C C . GLY A 1 70 ? 31.788 -1.809 -20.777 1.00 51.22 70 GLY A C 1
ATOM 591 O O . GLY A 1 70 ? 31.406 -1.023 -19.913 1.00 51.22 70 GLY A O 1
ATOM 592 N N . ALA A 1 71 ? 31.871 -1.454 -22.064 1.00 51.22 71 ALA A N 1
ATOM 593 C CA . ALA A 1 71 ? 31.563 -0.104 -22.541 1.00 51.22 71 ALA A CA 1
ATOM 594 C C . ALA A 1 71 ? 30.066 0.235 -22.408 1.00 51.22 71 ALA A C 1
ATOM 596 O O . ALA A 1 71 ? 29.712 1.365 -22.075 1.00 51.22 71 ALA A O 1
ATOM 597 N N . LEU A 1 72 ? 29.188 -0.751 -22.619 1.00 42.69 72 LEU A N 1
ATOM 598 C CA . LEU A 1 72 ? 27.738 -0.628 -22.437 1.00 42.69 72 LEU A CA 1
ATOM 599 C C . LEU A 1 72 ? 27.344 -0.474 -20.963 1.00 42.69 72 LEU A C 1
ATOM 601 O O . LEU A 1 72 ? 26.539 0.397 -20.644 1.00 42.69 72 LEU A O 1
ATOM 605 N N . ILE A 1 73 ? 27.936 -1.269 -20.068 1.00 54.81 73 ILE A N 1
ATOM 606 C CA . ILE A 1 73 ? 27.733 -1.164 -18.616 1.00 54.81 73 ILE A CA 1
ATOM 607 C C . ILE A 1 73 ? 28.215 0.204 -18.122 1.00 54.81 73 ILE A C 1
ATOM 609 O O . ILE A 1 73 ? 27.483 0.888 -17.409 1.00 54.81 73 ILE A O 1
ATOM 613 N N . HIS A 1 74 ? 29.388 0.657 -18.572 1.00 56.91 74 HIS A N 1
ATOM 614 C CA . HIS A 1 74 ? 29.918 1.978 -18.235 1.00 56.91 74 HIS A CA 1
ATOM 615 C C . HIS A 1 74 ? 29.002 3.115 -18.719 1.00 56.91 74 HIS A C 1
ATOM 617 O O . HIS A 1 74 ? 28.681 4.016 -17.948 1.00 56.91 74 HIS A O 1
ATOM 623 N N . LEU A 1 75 ? 28.511 3.061 -19.963 1.00 44.09 75 LEU A N 1
ATOM 624 C CA . LEU A 1 75 ? 27.532 4.028 -20.478 1.00 44.09 75 LEU A CA 1
ATOM 625 C C . LEU A 1 75 ? 26.229 4.022 -19.670 1.00 44.09 75 LEU A C 1
ATOM 627 O O . LEU A 1 75 ? 25.701 5.089 -19.361 1.00 44.09 75 LEU A O 1
ATOM 631 N N . CYS A 1 76 ? 25.734 2.843 -19.283 1.00 46.72 76 CYS A N 1
ATOM 632 C CA . CYS A 1 76 ? 24.561 2.717 -18.421 1.00 46.72 76 CYS A CA 1
ATOM 633 C C . CYS A 1 76 ? 24.783 3.363 -17.050 1.00 46.72 76 CYS A C 1
ATOM 635 O O . CYS A 1 76 ? 23.915 4.107 -16.601 1.00 46.72 76 CYS A O 1
ATOM 637 N N . HIS A 1 77 ? 25.931 3.135 -16.408 1.00 56.50 77 HIS A N 1
ATOM 638 C CA . HIS A 1 77 ? 26.256 3.758 -15.123 1.00 56.50 77 HIS A CA 1
ATOM 639 C C . HIS A 1 77 ? 26.406 5.277 -15.233 1.00 56.50 77 HIS A C 1
ATOM 641 O O . HIS A 1 77 ? 25.780 5.994 -14.460 1.00 56.50 77 HIS A O 1
ATOM 647 N N . VAL A 1 78 ? 27.111 5.786 -16.249 1.00 65.56 78 VAL A N 1
ATOM 648 C CA . VAL A 1 78 ? 27.239 7.235 -16.492 1.00 65.56 78 VAL A CA 1
ATOM 649 C C . VAL A 1 78 ? 25.870 7.885 -16.721 1.00 65.56 78 VAL A C 1
ATOM 651 O O . VAL A 1 78 ? 25.595 8.964 -16.194 1.00 65.56 78 VAL A O 1
ATOM 654 N N . CYS A 1 79 ? 24.979 7.227 -17.470 1.00 42.03 79 CYS A N 1
ATOM 655 C CA . CYS A 1 79 ? 23.607 7.698 -17.649 1.00 42.03 79 CYS A CA 1
ATOM 656 C C . CYS A 1 79 ? 22.802 7.656 -16.343 1.00 42.03 79 CYS A C 1
ATOM 658 O O . CYS A 1 79 ? 22.112 8.630 -16.043 1.00 42.03 79 CYS A O 1
ATOM 660 N N . LEU A 1 80 ? 22.905 6.572 -15.566 1.00 51.84 80 LEU A N 1
ATOM 661 C CA . LEU A 1 80 ? 22.217 6.418 -14.282 1.00 51.84 80 LEU A CA 1
ATOM 662 C C . LEU A 1 80 ? 22.666 7.476 -13.267 1.00 51.84 80 LEU A C 1
ATOM 664 O O . LEU A 1 80 ? 21.819 8.112 -12.636 1.00 51.84 80 LEU A O 1
ATOM 668 N N . ASP A 1 81 ? 23.965 7.737 -13.169 1.00 61.56 81 ASP A N 1
ATOM 669 C CA . ASP A 1 81 ? 24.528 8.749 -12.277 1.00 61.56 81 ASP A CA 1
ATOM 670 C C . ASP A 1 81 ? 24.138 10.165 -12.712 1.00 61.56 81 ASP A C 1
ATOM 672 O O . ASP A 1 81 ? 23.750 10.987 -11.878 1.00 61.56 81 ASP A O 1
ATOM 676 N N . ALA A 1 82 ? 24.126 10.447 -14.020 1.00 52.06 82 ALA A N 1
ATOM 677 C CA . ALA A 1 82 ? 23.613 11.709 -14.550 1.00 52.06 82 ALA A CA 1
ATOM 678 C C . ALA A 1 82 ? 22.126 11.908 -14.207 1.00 52.06 82 ALA A C 1
ATOM 680 O O . ALA A 1 82 ? 21.733 12.994 -13.773 1.00 52.06 82 ALA A O 1
ATOM 681 N N . THR A 1 83 ? 21.300 10.860 -14.325 1.00 42.19 83 THR A N 1
ATOM 682 C CA . THR A 1 83 ? 19.891 10.923 -13.909 1.00 42.19 83 THR A CA 1
ATOM 683 C C . THR A 1 83 ? 19.732 11.082 -12.402 1.00 42.19 83 THR A C 1
ATOM 685 O O . THR A 1 83 ? 18.906 11.881 -11.969 1.00 42.19 83 THR A O 1
ATOM 688 N N . ARG A 1 84 ? 20.540 10.400 -11.586 1.00 55.38 84 ARG A N 1
ATOM 689 C CA . ARG A 1 84 ? 20.485 10.500 -10.121 1.00 55.38 84 ARG A CA 1
ATOM 690 C C . ARG A 1 84 ? 20.876 11.897 -9.646 1.00 55.38 84 ARG A C 1
ATOM 692 O O . ARG A 1 84 ? 20.198 12.471 -8.799 1.00 55.38 84 ARG A O 1
ATOM 699 N N . ASN A 1 85 ? 21.899 12.487 -10.256 1.00 58.28 85 ASN A N 1
ATOM 700 C CA . ASN A 1 85 ? 22.321 13.861 -9.989 1.00 58.28 85 ASN A CA 1
ATOM 701 C C . ASN A 1 85 ? 21.271 14.885 -10.433 1.00 58.28 85 ASN A C 1
ATOM 703 O O . ASN A 1 85 ? 21.028 15.858 -9.716 1.00 58.28 85 ASN A O 1
ATOM 707 N N . ALA A 1 86 ? 20.597 14.654 -11.562 1.00 46.47 86 ALA A N 1
ATOM 708 C CA . ALA A 1 86 ? 19.475 15.482 -11.995 1.00 46.47 86 ALA A CA 1
ATOM 709 C C . ALA A 1 86 ? 18.288 15.384 -11.021 1.00 46.47 86 ALA A C 1
ATOM 711 O O . ALA A 1 86 ? 17.753 16.411 -10.612 1.00 46.47 86 ALA A O 1
ATOM 712 N N . VAL A 1 87 ? 17.925 14.176 -10.574 1.00 54.00 87 VAL A N 1
ATOM 713 C CA . VAL A 1 87 ? 16.853 13.948 -9.587 1.00 54.00 87 VAL A CA 1
ATOM 714 C C . VAL A 1 87 ? 17.181 14.597 -8.244 1.00 54.00 87 VAL A C 1
ATOM 716 O O . VAL A 1 87 ? 16.347 15.313 -7.700 1.00 54.00 87 VAL A O 1
ATOM 719 N N . ASN A 1 88 ? 18.405 14.438 -7.741 1.00 67.44 88 ASN A N 1
ATOM 720 C CA . ASN A 1 88 ? 18.846 15.072 -6.495 1.00 67.44 88 ASN A CA 1
ATOM 721 C C . ASN A 1 88 ? 18.844 16.606 -6.602 1.00 67.44 88 ASN A C 1
ATOM 723 O O . ASN A 1 88 ? 18.559 17.304 -5.631 1.00 67.44 88 ASN A O 1
ATOM 727 N N . SER A 1 89 ? 19.130 17.141 -7.792 1.00 61.84 89 SER A N 1
ATOM 728 C CA . SER A 1 89 ? 19.063 18.580 -8.074 1.00 61.84 89 SER A CA 1
ATOM 729 C C . SER A 1 89 ? 17.616 19.085 -8.164 1.00 61.84 89 SER A C 1
ATOM 731 O O . SER A 1 89 ? 17.342 20.215 -7.771 1.00 61.84 89 SER A O 1
ATOM 733 N N . ILE A 1 90 ? 16.683 18.243 -8.628 1.00 51.06 90 ILE A N 1
ATOM 734 C CA . ILE A 1 90 ? 15.234 18.508 -8.650 1.00 51.06 90 ILE A CA 1
ATOM 735 C C . ILE A 1 90 ? 14.626 18.419 -7.244 1.00 51.06 90 ILE A C 1
ATOM 737 O O . ILE A 1 90 ? 13.790 19.244 -6.898 1.00 51.06 90 ILE A O 1
ATOM 741 N N . GLN A 1 91 ? 15.068 17.483 -6.401 1.00 64.50 91 GLN A N 1
ATOM 742 C CA . GLN A 1 91 ? 14.606 17.378 -5.009 1.00 64.50 91 GLN A CA 1
ATOM 743 C C . GLN A 1 91 ? 15.050 18.565 -4.146 1.00 64.50 91 GLN A C 1
ATOM 745 O O . GLN A 1 91 ? 14.335 18.963 -3.233 1.00 64.50 91 GLN A O 1
ATOM 750 N N . LYS A 1 92 ? 16.211 19.157 -4.449 1.00 65.50 92 LYS A N 1
ATOM 751 C CA . LYS A 1 92 ? 16.716 20.369 -3.781 1.00 65.50 92 LYS A CA 1
ATOM 752 C C . LYS A 1 92 ? 16.138 21.669 -4.354 1.00 65.50 92 LYS A C 1
ATOM 754 O O . LYS A 1 92 ? 16.450 22.748 -3.850 1.00 65.50 92 LYS A O 1
ATOM 759 N N . LEU A 1 93 ? 15.339 21.599 -5.422 1.00 51.28 93 LEU A N 1
ATOM 760 C CA . LEU A 1 93 ? 14.715 22.773 -6.023 1.00 51.28 93 LEU A CA 1
ATOM 761 C C . LEU A 1 93 ? 13.507 23.203 -5.189 1.00 51.28 93 LEU A C 1
ATOM 763 O O . LEU A 1 93 ? 12.405 22.676 -5.304 1.00 51.28 93 LEU A O 1
ATOM 767 N N . ASP A 1 94 ? 13.765 24.207 -4.361 1.00 57.44 94 ASP A N 1
ATOM 768 C CA . ASP A 1 94 ? 12.800 24.928 -3.542 1.00 57.44 94 ASP A CA 1
ATOM 769 C C . ASP A 1 94 ? 11.597 25.399 -4.382 1.00 57.44 94 ASP A C 1
ATOM 771 O O . ASP A 1 94 ? 11.738 26.187 -5.330 1.00 57.44 94 ASP A O 1
ATOM 775 N N . VAL A 1 95 ? 10.405 24.886 -4.067 1.00 57.31 95 VAL A N 1
ATOM 776 C CA . VAL A 1 95 ? 9.195 25.008 -4.902 1.00 57.31 95 VAL A CA 1
ATOM 777 C C . VAL A 1 95 ? 8.737 26.470 -5.035 1.00 57.31 95 VAL A C 1
ATOM 779 O O . VAL A 1 95 ? 8.119 26.848 -6.033 1.00 57.31 95 VAL A O 1
ATOM 782 N N . GLU A 1 96 ? 9.124 27.334 -4.090 1.00 56.19 96 GLU A N 1
ATOM 783 C CA . GLU A 1 96 ? 8.888 28.782 -4.145 1.00 56.19 96 GLU A CA 1
ATOM 784 C C . GLU A 1 96 ? 9.692 29.493 -5.244 1.00 56.19 96 GLU A C 1
ATOM 786 O O . GLU A 1 96 ? 9.194 30.435 -5.868 1.00 56.19 96 GLU A O 1
ATOM 791 N N . LYS A 1 97 ? 10.901 29.016 -5.577 1.00 54.97 97 LYS A N 1
ATOM 792 C CA . LYS A 1 97 ? 11.735 29.620 -6.635 1.00 54.97 97 LYS A CA 1
ATOM 793 C C . LYS A 1 97 ? 11.235 29.290 -8.045 1.00 54.97 97 LYS A C 1
ATOM 795 O O . LYS A 1 97 ? 11.503 30.048 -8.981 1.00 54.97 97 LYS A O 1
ATOM 800 N N . LEU A 1 98 ? 10.452 28.217 -8.202 1.00 54.34 98 LEU A N 1
ATOM 801 C CA . LEU A 1 98 ? 9.790 27.842 -9.461 1.00 54.34 98 LEU A CA 1
ATOM 802 C C . LEU A 1 98 ? 8.624 28.782 -9.830 1.00 54.34 98 LEU A C 1
ATOM 804 O O . LEU A 1 98 ? 8.220 28.824 -10.994 1.00 54.34 98 LEU A O 1
ATOM 808 N N . ARG A 1 99 ? 8.119 29.599 -8.893 1.00 57.25 99 ARG A N 1
ATOM 809 C CA . ARG A 1 99 ? 7.023 30.549 -9.158 1.00 57.25 99 ARG A CA 1
ATOM 810 C C . ARG A 1 99 ? 7.459 31.774 -9.971 1.00 57.25 99 ARG A C 1
ATOM 812 O O . ARG A 1 99 ? 6.674 32.296 -10.755 1.00 57.25 99 ARG A O 1
ATOM 819 N N . ASN A 1 100 ? 8.721 32.195 -9.869 1.00 68.69 100 ASN A N 1
ATOM 820 C CA . ASN A 1 100 ? 9.189 33.481 -10.412 1.00 68.69 100 ASN A CA 1
ATOM 821 C C . ASN A 1 100 ? 9.566 33.470 -11.909 1.00 68.69 100 ASN A C 1
ATOM 823 O O . ASN A 1 100 ? 10.287 34.354 -12.363 1.00 68.69 100 ASN A O 1
ATOM 827 N N . GLY A 1 101 ? 9.134 32.475 -12.694 1.00 67.06 101 GLY A N 1
ATOM 828 C CA . GLY A 1 101 ? 9.318 32.432 -14.159 1.00 67.06 101 GLY A CA 1
ATOM 829 C C . GLY A 1 101 ? 10.765 32.273 -14.666 1.00 67.06 101 GLY A C 1
ATOM 830 O O . GLY A 1 101 ? 10.967 31.808 -15.787 1.00 67.06 101 GLY A O 1
ATOM 831 N N . LYS A 1 102 ? 11.779 32.554 -13.835 1.00 73.69 102 LYS A N 1
ATOM 832 C CA . LYS A 1 102 ? 13.216 32.446 -14.150 1.00 73.69 102 LYS A CA 1
ATOM 833 C C . LYS A 1 102 ? 13.678 31.011 -14.443 1.00 73.69 102 LYS A C 1
ATOM 835 O O . LYS A 1 102 ? 14.704 30.819 -15.090 1.00 73.69 102 LYS A O 1
ATOM 840 N N . TRP A 1 103 ? 12.911 29.998 -14.031 1.00 74.12 103 TRP A N 1
ATOM 841 C CA . TRP A 1 103 ? 13.205 28.596 -14.346 1.00 74.12 103 TRP A CA 1
ATOM 842 C C . TRP A 1 103 ? 13.109 28.296 -15.846 1.00 74.12 103 TRP A C 1
ATOM 844 O O . TRP A 1 103 ? 13.853 27.455 -16.336 1.00 74.12 103 TRP A O 1
ATOM 854 N N . ARG A 1 104 ? 12.250 29.008 -16.592 1.00 76.25 104 ARG A N 1
ATOM 855 C CA . ARG A 1 104 ? 12.115 28.820 -18.045 1.00 76.25 104 ARG A CA 1
ATOM 856 C C . ARG A 1 104 ? 13.398 29.195 -18.779 1.00 76.25 104 ARG A C 1
ATOM 858 O O . ARG A 1 104 ? 13.779 28.502 -19.713 1.00 76.25 104 ARG A O 1
ATOM 865 N N . VAL A 1 105 ? 14.070 30.254 -18.321 1.00 79.25 105 VAL A N 1
ATOM 866 C CA . VAL A 1 105 ? 15.340 30.729 -18.891 1.00 79.25 105 VAL A CA 1
ATOM 867 C C . VAL A 1 105 ? 16.450 29.717 -18.617 1.00 79.25 105 VAL A C 1
ATOM 869 O O . VAL A 1 105 ? 17.085 29.249 -19.555 1.00 79.25 105 VAL A O 1
ATOM 872 N N . ARG A 1 106 ? 16.597 29.267 -17.362 1.00 76.75 106 ARG A N 1
ATOM 873 C CA . ARG A 1 106 ? 17.586 28.228 -17.018 1.00 76.75 106 ARG A CA 1
ATOM 874 C C . ARG A 1 106 ? 17.322 26.900 -17.728 1.00 76.75 106 ARG A C 1
ATOM 876 O O . ARG A 1 106 ? 18.253 26.230 -18.154 1.00 76.75 106 ARG A O 1
ATOM 883 N N . PHE A 1 107 ? 16.058 26.518 -17.890 1.00 75.44 107 PHE A N 1
ATOM 884 C CA . PHE A 1 107 ? 15.697 25.319 -18.640 1.00 75.44 107 PHE A CA 1
ATOM 885 C C . PHE A 1 107 ? 16.025 25.458 -20.131 1.00 75.44 107 PHE A C 1
ATOM 887 O O . PHE A 1 107 ? 16.544 24.519 -20.733 1.00 75.44 107 PHE A O 1
ATOM 894 N N . ALA A 1 108 ? 15.769 26.629 -20.721 1.00 79.50 108 ALA A N 1
ATOM 895 C CA . ALA A 1 108 ? 16.141 26.914 -22.100 1.00 79.50 108 ALA A CA 1
ATOM 896 C C . ALA A 1 108 ? 17.663 26.843 -22.298 1.00 79.50 108 ALA A C 1
ATOM 898 O O . ALA A 1 108 ? 18.097 26.201 -23.246 1.00 79.50 108 ALA A O 1
ATOM 899 N N . GLU A 1 109 ? 18.466 27.397 -21.384 1.00 81.38 109 GLU A N 1
ATOM 900 C CA . GLU A 1 109 ? 19.939 27.306 -21.411 1.00 81.38 109 GLU A CA 1
ATOM 901 C C . GLU A 1 109 ? 20.449 25.858 -21.321 1.00 81.38 109 GLU A C 1
ATOM 903 O O . GLU A 1 109 ? 21.359 25.447 -22.048 1.00 81.38 109 GLU A O 1
ATOM 908 N N . ILE A 1 110 ? 19.832 25.036 -20.470 1.00 78.50 110 ILE A N 1
ATOM 909 C CA . ILE A 1 110 ? 20.154 23.604 -20.385 1.00 78.50 110 ILE A CA 1
ATOM 910 C C . ILE A 1 110 ? 19.782 22.895 -21.699 1.00 78.50 110 ILE A C 1
ATOM 912 O O . ILE A 1 110 ? 20.548 22.081 -22.213 1.00 78.50 110 ILE A O 1
ATOM 916 N N . CYS A 1 111 ? 18.638 23.228 -22.299 1.00 74.94 111 CYS A N 1
ATOM 917 C CA . CYS A 1 111 ? 18.218 22.636 -23.569 1.00 74.94 111 CYS A CA 1
ATOM 918 C C . CYS A 1 111 ? 19.099 23.075 -24.747 1.00 74.94 111 CYS A C 1
ATOM 920 O O . CYS A 1 111 ? 19.417 22.257 -25.612 1.00 74.94 111 CYS A O 1
ATOM 922 N N . THR A 1 112 ? 19.517 24.341 -24.810 1.00 80.94 112 THR A N 1
ATOM 923 C CA . THR A 1 112 ? 20.388 24.839 -25.886 1.00 80.94 112 THR A CA 1
ATOM 924 C C . THR A 1 112 ? 21.780 24.219 -25.801 1.00 80.94 112 THR A C 1
ATOM 926 O O . THR A 1 112 ? 22.309 23.774 -26.817 1.00 80.94 112 THR A O 1
ATOM 929 N N . THR A 1 113 ? 22.347 24.085 -24.600 1.00 85.06 113 THR A N 1
ATOM 930 C CA . THR A 1 113 ? 23.644 23.415 -24.405 1.00 85.06 113 THR A CA 1
ATOM 931 C C . THR A 1 113 ? 23.584 21.919 -24.726 1.00 85.06 113 THR A C 1
ATOM 933 O O . THR A 1 113 ? 24.473 21.401 -25.407 1.00 85.06 113 THR A O 1
ATOM 936 N N . LEU A 1 114 ? 22.512 21.222 -24.330 1.00 74.31 114 LEU A N 1
ATOM 937 C CA . LEU A 1 114 ? 22.296 19.816 -24.688 1.00 74.31 114 LEU A CA 1
ATOM 938 C C . LEU A 1 114 ? 22.118 19.620 -26.196 1.00 74.31 114 LEU A C 1
ATOM 940 O O . LEU A 1 114 ? 22.749 18.743 -26.781 1.00 74.31 114 LEU A O 1
ATOM 944 N N . THR A 1 115 ? 21.295 20.444 -26.847 1.00 77.31 115 THR A N 1
ATOM 945 C CA . THR A 1 115 ? 21.079 20.350 -28.300 1.00 77.31 115 THR A CA 1
ATOM 946 C C . THR A 1 115 ? 22.338 20.695 -29.092 1.00 77.31 115 THR A C 1
ATOM 948 O O . THR A 1 115 ? 22.597 20.050 -30.106 1.00 77.31 115 THR A O 1
ATOM 951 N N . ALA A 1 116 ? 23.160 21.638 -28.620 1.00 80.75 116 ALA A N 1
ATOM 952 C CA . ALA A 1 116 ? 24.455 21.946 -29.221 1.00 80.75 116 ALA A CA 1
ATOM 953 C C . ALA A 1 116 ? 25.421 20.754 -29.141 1.00 80.75 116 ALA A C 1
ATOM 955 O O . ALA A 1 116 ? 25.984 20.362 -30.164 1.00 80.75 116 ALA A O 1
ATOM 956 N N . ARG A 1 117 ? 25.544 20.119 -27.966 1.00 77.56 117 ARG A N 1
ATOM 957 C CA . ARG A 1 117 ? 26.371 18.913 -27.791 1.00 77.56 117 ARG A CA 1
ATOM 958 C C . ARG A 1 117 ? 25.874 17.758 -28.654 1.00 77.56 117 ARG A C 1
ATOM 960 O O . ARG A 1 117 ? 26.660 17.178 -29.390 1.00 77.56 117 ARG A O 1
ATOM 967 N N . LEU A 1 118 ? 24.567 17.490 -28.658 1.00 72.88 118 LEU A N 1
ATOM 968 C CA . LEU A 1 118 ? 23.966 16.457 -29.509 1.00 72.88 118 LEU A CA 1
ATOM 969 C C . LEU A 1 118 ? 24.213 16.717 -30.998 1.00 72.88 118 LEU A C 1
ATOM 971 O O . LEU A 1 118 ? 24.473 15.782 -31.750 1.00 72.88 118 LEU A O 1
ATOM 975 N N . ARG A 1 119 ? 24.160 17.981 -31.434 1.00 79.69 119 ARG A N 1
ATOM 976 C CA . ARG A 1 119 ? 24.437 18.370 -32.822 1.00 79.69 119 ARG A CA 1
ATOM 977 C C . ARG A 1 119 ? 25.897 18.145 -33.199 1.00 79.69 119 ARG A C 1
ATOM 979 O O . ARG A 1 119 ? 26.163 17.737 -34.326 1.00 79.69 119 ARG A O 1
ATOM 986 N N . GLN A 1 120 ? 26.820 18.419 -32.282 1.00 80.88 120 GLN A N 1
ATOM 987 C CA . GLN A 1 120 ? 28.240 18.162 -32.485 1.00 80.88 120 GLN A CA 1
ATOM 988 C C . GLN A 1 120 ? 28.510 16.654 -32.560 1.00 80.88 120 GLN A C 1
ATOM 990 O O . GLN A 1 120 ? 29.040 16.182 -33.562 1.00 80.88 120 GLN A O 1
ATOM 995 N N . THR A 1 121 ? 28.005 15.880 -31.595 1.00 73.25 121 THR A N 1
ATOM 996 C CA . THR A 1 121 ? 28.124 14.416 -31.603 1.00 73.25 121 THR A CA 1
ATOM 997 C C . THR A 1 121 ? 27.487 13.802 -32.849 1.00 73.25 121 THR A C 1
ATOM 999 O O . THR A 1 121 ? 28.056 12.880 -33.419 1.00 73.25 121 THR A O 1
ATOM 1002 N N . TYR A 1 122 ? 26.357 14.334 -33.334 1.00 77.50 122 TYR A N 1
ATOM 1003 C CA . TYR A 1 122 ? 25.704 13.891 -34.574 1.00 77.50 122 TYR A CA 1
ATOM 1004 C C . TYR A 1 122 ? 26.578 14.076 -35.822 1.00 77.50 122 TYR A C 1
ATOM 1006 O O . TYR A 1 122 ? 26.514 13.259 -36.734 1.00 77.50 122 TYR A O 1
ATOM 1014 N N . ARG A 1 123 ? 27.386 15.143 -35.883 1.00 82.06 123 ARG A N 1
ATOM 1015 C CA . ARG A 1 123 ? 28.308 15.375 -37.009 1.00 82.06 123 ARG A CA 1
ATOM 1016 C C . ARG A 1 123 ? 29.503 14.425 -36.983 1.00 82.06 123 ARG A C 1
ATOM 1018 O O . ARG A 1 123 ? 30.012 14.079 -38.040 1.00 82.06 123 ARG A O 1
ATOM 1025 N N . GLU A 1 124 ? 29.933 14.026 -35.792 1.00 87.31 124 GLU A N 1
ATOM 1026 C CA . GLU A 1 124 ? 31.120 13.192 -35.578 1.00 87.31 124 GLU A CA 1
ATOM 1027 C C . GLU A 1 124 ? 30.803 11.686 -35.600 1.00 87.31 124 GLU A C 1
ATOM 1029 O O . GLU A 1 124 ? 31.674 10.868 -35.893 1.00 87.31 124 GLU A O 1
ATOM 1034 N N . THR A 1 125 ? 29.558 11.287 -35.315 1.00 82.56 125 THR A N 1
ATOM 1035 C CA . THR A 1 125 ? 29.177 9.869 -35.256 1.00 82.56 125 THR A CA 1
ATOM 1036 C C . THR A 1 125 ? 28.823 9.284 -36.616 1.00 82.56 125 THR A C 1
ATOM 1038 O O . THR A 1 125 ? 28.143 9.882 -37.447 1.00 82.56 125 THR A O 1
ATOM 1041 N N . SER A 1 126 ? 29.236 8.032 -36.820 1.00 87.69 126 SER A N 1
ATOM 1042 C CA . SER A 1 126 ? 28.898 7.282 -38.027 1.00 87.69 126 SER A CA 1
ATOM 1043 C C . SER A 1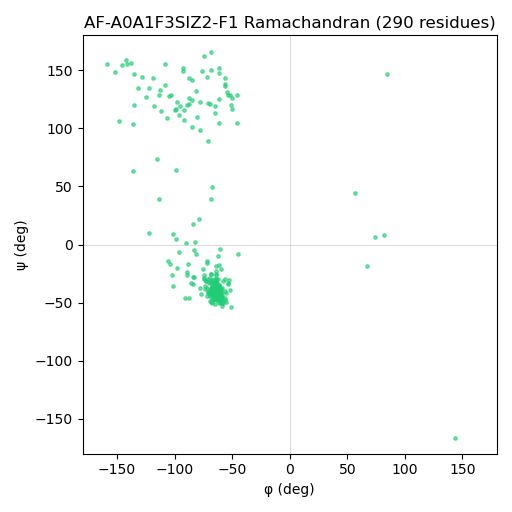 126 ? 27.373 7.079 -38.176 1.00 87.69 126 SER A C 1
ATOM 1045 O O . SER A 1 126 ? 26.653 6.937 -37.178 1.00 87.69 126 SER A O 1
ATOM 1047 N N . PRO A 1 127 ? 26.850 6.939 -39.409 1.00 85.75 127 PRO A N 1
ATOM 1048 C CA . PRO A 1 127 ? 25.427 6.670 -39.638 1.00 85.75 127 PRO A CA 1
ATOM 1049 C C . PRO A 1 127 ? 24.920 5.389 -38.953 1.00 85.75 127 PRO A C 1
ATOM 1051 O O . PRO A 1 127 ? 23.766 5.314 -38.534 1.00 85.75 127 PRO A O 1
ATOM 1054 N N . LYS A 1 128 ? 25.788 4.378 -38.802 1.00 83.88 128 LYS A N 1
ATOM 1055 C CA . LYS A 1 128 ? 25.452 3.094 -38.166 1.00 83.88 128 LYS A CA 1
ATOM 1056 C C . LYS A 1 128 ? 25.216 3.252 -36.663 1.00 83.88 128 LYS A C 1
ATOM 1058 O O . LYS A 1 128 ? 24.247 2.713 -36.134 1.00 83.88 128 LYS A O 1
ATOM 1063 N N . THR A 1 129 ? 26.066 4.025 -35.988 1.00 79.44 129 THR A N 1
ATOM 1064 C CA . THR A 1 129 ? 25.933 4.306 -34.551 1.00 79.44 129 THR A CA 1
ATOM 1065 C C . THR A 1 129 ? 24.686 5.130 -34.243 1.00 79.44 129 THR A C 1
ATOM 1067 O O . THR A 1 129 ? 24.012 4.862 -33.252 1.00 79.44 129 THR A O 1
ATOM 1070 N N . LEU A 1 130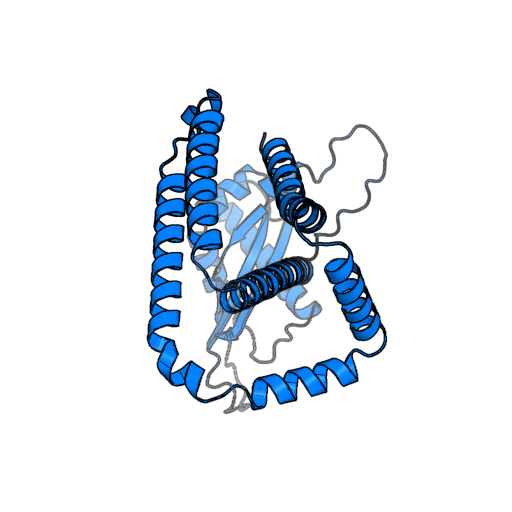 ? 24.315 6.065 -35.125 1.00 78.69 130 LEU A N 1
ATOM 1071 C CA . LEU A 1 130 ? 23.076 6.835 -34.985 1.00 78.69 130 LEU A CA 1
ATOM 1072 C C . LEU A 1 130 ? 21.833 5.945 -35.080 1.00 78.69 130 LEU A C 1
ATOM 1074 O O . LEU A 1 130 ? 20.923 6.069 -34.264 1.00 78.69 130 LEU A O 1
ATOM 1078 N N . LEU A 1 131 ? 21.807 5.016 -36.039 1.00 77.44 131 LEU A N 1
ATOM 1079 C CA . LEU A 1 131 ? 20.683 4.095 -36.217 1.00 77.44 131 LEU A CA 1
ATOM 1080 C C . LEU A 1 131 ? 20.523 3.171 -35.000 1.00 77.44 131 LEU A C 1
ATOM 1082 O O . LEU A 1 131 ? 19.411 3.004 -34.501 1.00 77.44 131 LEU A O 1
ATOM 1086 N N . LEU A 1 132 ? 21.634 2.647 -34.471 1.00 82.12 132 LEU A N 1
ATOM 1087 C CA . LEU A 1 132 ? 21.646 1.853 -33.239 1.00 82.12 132 LEU A CA 1
ATOM 1088 C C . LEU A 1 132 ? 21.094 2.651 -32.046 1.00 82.12 132 LEU A C 1
ATOM 1090 O O . LEU A 1 132 ? 20.246 2.153 -31.311 1.00 82.12 132 LEU A O 1
ATOM 1094 N N . LEU A 1 133 ? 21.541 3.896 -31.870 1.00 80.25 133 LEU A N 1
ATOM 1095 C CA . LEU A 1 133 ? 21.118 4.746 -30.758 1.00 80.25 133 LEU A CA 1
ATOM 1096 C C . LEU A 1 133 ? 19.619 5.062 -30.832 1.00 80.25 133 LEU A C 1
ATOM 1098 O O . LEU A 1 133 ? 18.915 4.948 -29.830 1.00 80.25 133 LEU A O 1
ATOM 1102 N N . VAL A 1 134 ? 19.104 5.386 -32.022 1.00 81.81 134 VAL A N 1
ATOM 1103 C CA . VAL A 1 134 ? 17.661 5.578 -32.240 1.00 81.81 134 VAL A CA 1
ATOM 1104 C C . VAL A 1 134 ? 16.895 4.288 -31.939 1.00 81.81 134 VAL A C 1
ATOM 1106 O O . VAL A 1 134 ? 15.865 4.327 -31.266 1.00 81.81 134 VAL A O 1
ATOM 1109 N N . PHE A 1 135 ? 17.401 3.133 -32.372 1.00 82.25 135 PHE A N 1
ATOM 1110 C CA . PHE A 1 135 ? 16.769 1.848 -32.084 1.00 82.25 135 PHE A CA 1
ATOM 1111 C C . PHE A 1 135 ? 16.692 1.566 -30.575 1.00 82.25 135 PHE A C 1
ATOM 1113 O O . PHE A 1 135 ? 15.626 1.206 -30.077 1.00 82.25 135 PHE A O 1
ATOM 1120 N N . ILE A 1 136 ? 17.771 1.815 -29.827 1.00 82.75 136 ILE A N 1
ATOM 1121 C CA . ILE A 1 136 ? 17.808 1.656 -28.363 1.00 82.75 136 ILE A CA 1
ATOM 1122 C C . ILE A 1 136 ? 16.830 2.622 -27.682 1.00 82.75 136 ILE A C 1
ATOM 1124 O O . ILE A 1 136 ? 16.052 2.208 -26.826 1.00 82.75 136 ILE A O 1
ATOM 1128 N N . LEU A 1 137 ? 16.811 3.896 -28.087 1.00 81.25 137 LEU A N 1
ATOM 1129 C CA . LEU A 1 137 ? 15.890 4.882 -27.515 1.00 81.25 137 LEU A CA 1
ATOM 1130 C C . LEU A 1 137 ? 14.426 4.517 -27.779 1.00 81.25 137 LEU A C 1
ATOM 1132 O O . LEU A 1 137 ? 13.594 4.592 -26.877 1.00 81.25 137 LEU A O 1
ATOM 1136 N N . THR A 1 138 ? 14.105 4.091 -29.001 1.00 81.31 138 THR A N 1
ATOM 1137 C CA . THR A 1 138 ? 12.733 3.702 -29.358 1.00 81.31 138 THR A CA 1
ATOM 1138 C C . THR A 1 138 ? 12.284 2.451 -28.607 1.00 81.31 138 THR A C 1
ATOM 1140 O O . THR A 1 138 ? 11.215 2.470 -27.997 1.00 81.31 138 THR A O 1
ATOM 1143 N N . THR A 1 139 ? 13.102 1.397 -28.562 1.00 81.56 139 THR A N 1
ATOM 1144 C CA . THR A 1 139 ? 12.777 0.170 -27.813 1.00 81.56 139 THR A CA 1
ATOM 1145 C C . THR A 1 139 ? 12.690 0.420 -26.308 1.00 81.56 139 THR A C 1
ATOM 1147 O O . THR A 1 139 ? 11.736 -0.036 -25.678 1.00 81.56 139 THR A O 1
ATOM 1150 N N . GLY A 1 140 ? 13.592 1.228 -25.743 1.00 82.75 140 GLY A N 1
ATOM 1151 C CA . GLY A 1 140 ? 13.524 1.667 -24.348 1.00 82.75 140 GLY A CA 1
ATOM 1152 C C . GLY A 1 140 ? 12.235 2.431 -24.036 1.00 82.75 140 GLY A C 1
ATOM 1153 O O . GLY A 1 140 ? 11.552 2.121 -23.061 1.00 82.75 140 GLY A O 1
ATOM 1154 N N . SER A 1 141 ? 11.841 3.377 -24.896 1.00 83.62 141 SER A N 1
ATOM 1155 C CA . SER A 1 141 ? 10.603 4.147 -24.705 1.00 83.62 141 SER A CA 1
ATOM 1156 C C . SER A 1 141 ? 9.341 3.273 -24.749 1.00 83.62 141 SER A C 1
ATOM 1158 O O . SER A 1 141 ? 8.443 3.442 -23.923 1.00 83.62 141 SER A O 1
ATOM 1160 N N . LEU A 1 142 ? 9.296 2.289 -25.655 1.00 82.56 142 LEU A N 1
ATOM 1161 C CA . LEU A 1 142 ? 8.209 1.312 -25.756 1.00 82.56 142 LEU A CA 1
ATOM 1162 C C . LEU A 1 142 ? 8.122 0.425 -24.509 1.00 82.56 142 LEU A C 1
ATOM 1164 O O . LEU A 1 142 ? 7.023 0.197 -24.004 1.00 82.56 142 LEU A O 1
ATOM 1168 N N . ALA A 1 143 ? 9.262 -0.035 -23.988 1.00 76.06 143 ALA A N 1
ATOM 1169 C CA . ALA A 1 143 ? 9.310 -0.841 -22.772 1.00 76.06 143 ALA A CA 1
ATOM 1170 C C . ALA A 1 143 ? 8.771 -0.067 -21.559 1.00 76.06 143 ALA A C 1
ATOM 1172 O O . ALA A 1 143 ? 7.901 -0.567 -20.846 1.00 76.06 143 ALA A O 1
ATOM 1173 N N . VAL A 1 144 ? 9.214 1.181 -21.369 1.00 81.00 144 VAL A N 1
ATOM 1174 C CA . VAL A 1 144 ? 8.730 2.050 -20.282 1.00 81.00 144 VAL A CA 1
ATOM 1175 C C . VAL A 1 144 ? 7.223 2.292 -20.396 1.00 81.00 144 VAL A C 1
ATOM 1177 O O . VAL A 1 144 ? 6.500 2.169 -19.407 1.00 81.00 144 VAL A O 1
ATOM 1180 N N . PHE A 1 145 ? 6.724 2.575 -21.603 1.00 84.88 145 PHE A N 1
ATOM 1181 C CA . PHE A 1 145 ? 5.292 2.765 -21.840 1.00 84.88 145 PHE A CA 1
ATOM 1182 C C . PHE A 1 145 ? 4.471 1.515 -21.498 1.00 84.88 145 PHE A C 1
ATOM 1184 O O . PHE A 1 145 ? 3.387 1.614 -20.917 1.00 84.88 145 PHE A O 1
ATOM 1191 N N . GLN A 1 146 ? 4.995 0.331 -21.817 1.00 82.12 146 GLN A N 1
ATOM 1192 C CA . GLN A 1 146 ? 4.319 -0.925 -21.521 1.00 82.12 146 GLN A CA 1
ATOM 1193 C C . GLN A 1 146 ? 4.314 -1.238 -20.022 1.00 82.12 146 GLN A C 1
ATOM 1195 O O . GLN A 1 146 ? 3.276 -1.639 -19.492 1.00 82.12 146 GLN A O 1
ATOM 1200 N N . ILE A 1 147 ? 5.422 -0.992 -19.316 1.00 83.00 147 ILE A N 1
ATOM 1201 C CA . ILE A 1 147 ? 5.492 -1.107 -17.850 1.00 83.00 147 ILE A CA 1
ATOM 1202 C C . ILE A 1 147 ? 4.470 -0.173 -17.198 1.00 83.00 147 ILE A C 1
ATOM 1204 O O . ILE A 1 147 ? 3.712 -0.606 -16.333 1.00 83.00 147 ILE A O 1
ATOM 1208 N N . TYR A 1 148 ? 4.376 1.076 -17.657 1.00 86.69 148 TYR A N 1
ATOM 1209 C CA . TYR A 1 148 ? 3.396 2.041 -17.157 1.00 86.69 148 TYR A CA 1
ATOM 1210 C C . TYR A 1 148 ? 1.950 1.565 -17.351 1.00 86.69 148 TYR A C 1
ATOM 1212 O O . TYR A 1 148 ? 1.165 1.559 -16.401 1.00 86.69 148 TYR A O 1
ATOM 1220 N N . LYS A 1 149 ? 1.599 1.094 -18.557 1.00 88.19 149 LYS A N 1
ATOM 1221 C CA . LYS A 1 149 ? 0.266 0.530 -18.826 1.00 88.19 149 LYS A CA 1
ATOM 1222 C C . LYS A 1 149 ? -0.050 -0.665 -17.934 1.00 88.19 149 LYS A C 1
ATOM 1224 O O . LYS A 1 149 ? -1.159 -0.759 -17.411 1.00 88.19 149 LYS A O 1
ATOM 1229 N N . THR A 1 150 ? 0.918 -1.559 -17.763 1.00 82.12 150 THR A N 1
ATOM 1230 C CA . THR A 1 150 ? 0.755 -2.770 -16.952 1.00 82.12 150 THR A CA 1
ATOM 1231 C C . THR A 1 150 ? 0.597 -2.406 -15.477 1.00 82.12 150 THR A C 1
ATOM 1233 O O . THR A 1 150 ? -0.294 -2.926 -14.817 1.00 82.12 150 THR A O 1
ATOM 1236 N N . SER A 1 151 ? 1.376 -1.441 -14.983 1.00 78.69 151 SER A N 1
ATOM 1237 C CA . SER A 1 151 ? 1.279 -0.916 -13.618 1.00 78.69 151 SER A CA 1
ATOM 1238 C C . SER A 1 151 ? -0.097 -0.305 -13.331 1.00 78.69 151 SER A C 1
ATOM 1240 O O . SER A 1 151 ? -0.734 -0.672 -12.346 1.00 78.69 151 SER A O 1
ATOM 1242 N N . ILE A 1 152 ? -0.630 0.531 -14.235 1.00 77.69 152 ILE A N 1
ATOM 1243 C CA . ILE A 1 152 ? -1.997 1.069 -14.095 1.00 77.69 152 ILE A CA 1
ATOM 1244 C C . ILE A 1 152 ? -3.039 -0.050 -14.088 1.00 77.69 152 ILE A C 1
ATOM 1246 O O . ILE A 1 152 ? -4.004 0.010 -13.328 1.00 77.69 152 ILE A O 1
ATOM 1250 N N . TRP A 1 153 ? -2.884 -1.050 -14.954 1.00 83.88 153 TRP A N 1
ATOM 1251 C CA . TRP A 1 153 ? -3.822 -2.165 -15.021 1.00 83.88 153 TRP A CA 1
ATOM 1252 C C . TRP A 1 153 ? -3.808 -3.003 -13.734 1.00 83.88 153 TRP A C 1
ATOM 1254 O O . TRP A 1 153 ? -4.879 -3.301 -13.210 1.00 83.88 153 TRP A O 1
ATOM 1264 N N . ILE A 1 154 ? -2.626 -3.305 -13.181 1.00 75.88 154 ILE A N 1
ATOM 1265 C CA . ILE A 1 154 ? -2.468 -3.978 -11.879 1.00 75.88 154 ILE A CA 1
ATOM 1266 C C . ILE A 1 154 ? -3.102 -3.137 -10.770 1.00 75.88 154 ILE A C 1
ATOM 1268 O O . ILE A 1 154 ? -3.874 -3.665 -9.976 1.00 75.88 154 ILE A O 1
ATOM 1272 N N . TYR A 1 155 ? -2.838 -1.829 -10.750 1.00 72.56 155 TYR A N 1
ATOM 1273 C CA . TYR A 1 155 ? -3.424 -0.917 -9.772 1.00 72.56 155 TYR A CA 1
ATOM 1274 C C . TYR A 1 155 ? -4.956 -0.950 -9.824 1.00 72.56 155 TYR A C 1
ATOM 1276 O O . TYR A 1 155 ? -5.597 -1.193 -8.812 1.00 72.56 155 TYR A O 1
ATOM 1284 N N . LYS A 1 156 ? -5.559 -0.807 -11.010 1.00 76.56 156 LYS A N 1
ATOM 1285 C CA . LYS A 1 156 ? -7.023 -0.865 -11.168 1.00 76.56 156 LYS A CA 1
ATOM 1286 C C . LYS A 1 156 ? -7.624 -2.230 -10.826 1.00 76.56 156 LYS A C 1
ATOM 1288 O O . LYS A 1 156 ? -8.784 -2.293 -10.437 1.00 76.5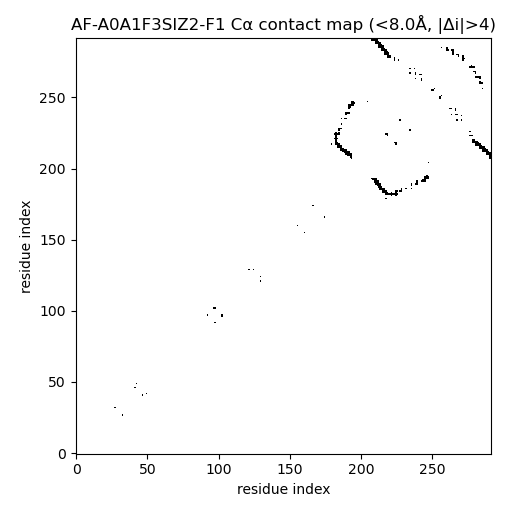6 156 LYS A O 1
ATOM 1293 N N . ARG A 1 157 ? -6.870 -3.317 -11.018 1.00 78.25 157 ARG A N 1
ATOM 1294 C CA . ARG A 1 157 ? -7.314 -4.681 -10.705 1.00 78.25 157 ARG A CA 1
ATOM 1295 C C . ARG A 1 157 ? -7.262 -4.975 -9.206 1.00 78.25 157 ARG A C 1
ATOM 1297 O O . ARG A 1 157 ? -8.180 -5.603 -8.696 1.00 78.25 157 ARG A O 1
ATOM 1304 N N . ASN A 1 158 ? -6.198 -4.545 -8.533 1.00 69.19 158 ASN A N 1
ATOM 1305 C CA . ASN A 1 158 ? -5.982 -4.804 -7.107 1.00 69.19 158 ASN A CA 1
ATOM 1306 C C . ASN A 1 158 ? -6.719 -3.799 -6.217 1.00 69.19 158 ASN A C 1
ATOM 1308 O O . ASN A 1 158 ? -7.133 -4.144 -5.118 1.00 69.19 158 ASN A O 1
ATOM 1312 N N . PHE A 1 159 ? -6.933 -2.587 -6.722 1.00 70.38 159 PHE A N 1
ATOM 1313 C CA . PHE A 1 159 ? -7.769 -1.564 -6.112 1.00 70.38 159 PHE A CA 1
ATOM 1314 C C . PHE A 1 159 ? -8.957 -1.313 -7.046 1.00 70.38 159 PHE A C 1
ATOM 1316 O O . PHE A 1 159 ? -8.962 -0.307 -7.769 1.00 70.38 159 PHE A O 1
ATOM 1323 N N . PRO A 1 160 ? -9.943 -2.236 -7.114 1.00 59.25 160 PRO A N 1
ATOM 1324 C CA . PRO A 1 160 ? -11.178 -1.942 -7.823 1.00 59.25 160 PRO A CA 1
ATOM 1325 C C . PRO A 1 160 ? -11.711 -0.636 -7.244 1.00 59.25 160 PRO A C 1
ATOM 1327 O O . PRO A 1 160 ? -11.772 -0.481 -6.023 1.00 59.25 160 PRO A O 1
ATOM 1330 N N . GLN A 1 161 ? -12.022 0.331 -8.111 1.00 56.72 161 GLN A N 1
ATOM 1331 C CA . GLN A 1 161 ? -12.650 1.565 -7.656 1.00 56.72 161 GLN A CA 1
ATOM 1332 C C . GLN A 1 161 ? -13.847 1.155 -6.805 1.00 56.72 161 GLN A C 1
ATOM 1334 O O . GLN A 1 161 ? -14.704 0.414 -7.292 1.00 56.72 161 GLN A O 1
ATOM 1339 N N . ALA A 1 162 ? -13.847 1.558 -5.529 1.00 52.94 162 ALA A N 1
ATOM 1340 C CA . ALA A 1 162 ? -14.986 1.348 -4.652 1.00 52.94 162 ALA A CA 1
ATOM 1341 C C . ALA A 1 162 ? -16.230 1.750 -5.443 1.00 52.94 162 ALA A C 1
ATOM 1343 O O . ALA A 1 162 ? -16.211 2.810 -6.072 1.00 52.94 162 ALA A O 1
ATOM 1344 N N . PHE A 1 163 ? -17.240 0.876 -5.487 1.00 44.69 163 PHE A N 1
ATOM 1345 C CA . PHE A 1 163 ? -18.520 1.162 -6.126 1.00 44.69 163 PHE A CA 1
ATOM 1346 C C . PHE A 1 163 ? -18.949 2.557 -5.667 1.00 44.69 163 PHE A C 1
ATOM 1348 O O . PHE A 1 163 ? -19.325 2.741 -4.513 1.00 44.69 163 PHE A O 1
ATOM 1355 N N . VAL A 1 164 ? -18.813 3.559 -6.535 1.00 52.88 164 VAL A N 1
ATOM 1356 C CA . VAL A 1 164 ? -19.404 4.867 -6.301 1.00 52.88 164 VAL A CA 1
ATOM 1357 C C . VAL A 1 164 ? -20.821 4.680 -6.819 1.00 52.88 164 VAL A C 1
ATOM 1359 O O . VAL A 1 164 ? -20.978 4.608 -8.039 1.00 52.88 164 VAL A O 1
ATOM 1362 N N . PRO A 1 165 ? -21.836 4.477 -5.955 1.00 50.06 165 PRO A N 1
ATOM 1363 C CA . PRO A 1 165 ? -23.203 4.392 -6.438 1.00 50.06 165 PRO A CA 1
ATOM 1364 C C . PRO A 1 165 ? -23.485 5.651 -7.256 1.00 50.06 165 PRO A C 1
ATOM 1366 O O . PRO A 1 165 ? -23.153 6.761 -6.823 1.00 50.06 165 PRO A O 1
ATOM 1369 N N . GLU A 1 166 ? -24.041 5.470 -8.456 1.00 56.00 166 GLU A N 1
ATOM 1370 C CA . GLU A 1 166 ? -24.483 6.596 -9.271 1.00 56.00 166 GLU A CA 1
ATOM 1371 C C . GLU A 1 166 ? -25.393 7.478 -8.405 1.00 56.00 166 GLU A C 1
ATOM 1373 O O . GLU A 1 166 ? -26.289 6.963 -7.724 1.00 56.00 166 GLU A O 1
ATOM 1378 N N . PRO A 1 167 ? -25.132 8.793 -8.334 1.00 50.25 167 PRO A N 1
ATOM 1379 C CA . PRO A 1 167 ? -25.858 9.655 -7.425 1.00 50.25 167 PRO A CA 1
ATOM 1380 C C . PRO A 1 167 ? -27.327 9.692 -7.846 1.00 50.25 167 PRO A C 1
ATOM 1382 O O . PRO A 1 167 ? -27.668 10.239 -8.893 1.00 50.25 167 PRO A O 1
ATOM 1385 N N . ILE A 1 168 ? -28.204 9.143 -7.003 1.00 53.81 168 ILE A N 1
ATOM 1386 C CA . ILE A 1 168 ? -29.644 9.387 -7.083 1.00 53.81 168 ILE A CA 1
ATOM 1387 C C . ILE A 1 168 ? -29.821 10.893 -6.869 1.00 53.81 168 ILE A C 1
ATOM 1389 O O . ILE A 1 168 ? -29.640 11.408 -5.763 1.00 53.81 168 ILE A O 1
ATOM 1393 N N . VAL A 1 169 ? -30.090 11.619 -7.953 1.00 60.00 169 VAL A N 1
ATOM 1394 C CA . VAL A 1 169 ? -30.282 13.070 -7.938 1.00 60.00 169 VAL A CA 1
ATOM 1395 C C . VAL A 1 169 ? -31.614 13.372 -7.256 1.00 60.00 169 VAL A C 1
ATOM 1397 O O . VAL A 1 169 ? -32.649 13.460 -7.907 1.00 60.00 169 VAL A O 1
ATOM 1400 N N . GLN A 1 170 ? -31.596 13.542 -5.935 1.00 49.66 170 GLN A N 1
ATOM 1401 C CA . GLN A 1 170 ? -32.670 14.211 -5.204 1.00 49.66 170 GLN A CA 1
ATOM 1402 C C . GLN A 1 170 ? -32.086 15.185 -4.175 1.00 49.66 170 GLN A C 1
ATOM 1404 O O . GLN A 1 170 ? -31.599 14.805 -3.111 1.00 49.66 170 GLN A O 1
ATOM 1409 N N . GLY A 1 171 ? -32.160 16.473 -4.524 1.00 54.66 171 GLY A N 1
ATOM 1410 C CA . GLY A 1 171 ? -31.808 17.609 -3.673 1.00 54.66 171 GLY A CA 1
ATOM 1411 C C . GLY A 1 171 ? -30.321 17.961 -3.688 1.00 54.66 171 GLY A C 1
ATOM 1412 O O . GLY A 1 171 ? -29.461 17.094 -3.789 1.00 54.66 171 GLY A O 1
ATOM 1413 N N . ALA A 1 172 ? -30.007 19.253 -3.555 1.00 56.44 172 ALA A N 1
ATOM 1414 C CA . ALA A 1 172 ? -28.655 19.807 -3.425 1.00 56.44 172 ALA A CA 1
ATOM 1415 C C . ALA A 1 172 ? -27.980 19.411 -2.092 1.00 56.44 172 ALA A C 1
ATOM 1417 O O . ALA A 1 172 ? -27.473 20.244 -1.341 1.00 56.44 172 ALA A O 1
ATOM 1418 N N . ARG A 1 173 ? -28.008 18.122 -1.752 1.00 61.19 173 ARG A N 1
ATOM 1419 C CA . ARG A 1 173 ? -27.346 17.555 -0.589 1.00 61.19 173 ARG A CA 1
ATOM 1420 C C . ARG A 1 173 ? -25.927 17.214 -1.013 1.00 61.19 173 ARG A C 1
ATOM 1422 O O . ARG A 1 173 ? -25.714 16.528 -2.010 1.00 61.19 173 ARG A O 1
ATOM 1429 N N . ARG A 1 174 ? -24.944 17.720 -0.264 1.00 64.06 174 ARG A N 1
ATOM 1430 C CA . ARG A 1 174 ? -23.539 17.351 -0.459 1.00 64.06 174 ARG A CA 1
ATOM 1431 C C . ARG A 1 174 ? -23.464 15.819 -0.500 1.00 64.06 174 ARG A C 1
ATOM 1433 O O . ARG A 1 174 ? -23.988 15.196 0.426 1.00 64.06 174 ARG A O 1
ATOM 1440 N N . PRO A 1 175 ? -22.868 15.217 -1.541 1.00 65.88 175 PRO A N 1
ATOM 1441 C CA . PRO A 1 175 ? -22.854 13.772 -1.668 1.00 65.88 175 PRO A CA 1
ATOM 1442 C C . PRO A 1 175 ? -22.239 13.144 -0.418 1.00 65.88 175 PRO A C 1
ATOM 1444 O O . PRO A 1 175 ? -21.212 13.628 0.071 1.00 65.88 175 PRO A O 1
ATOM 1447 N N . ALA A 1 176 ? -22.853 12.069 0.085 1.00 65.12 176 ALA A N 1
ATOM 1448 C CA . ALA A 1 176 ? -22.402 11.376 1.295 1.00 65.12 176 ALA A CA 1
ATOM 1449 C C . ALA A 1 176 ? -20.914 10.987 1.212 1.00 65.12 176 ALA A C 1
ATOM 1451 O O . ALA A 1 176 ? -20.191 11.041 2.206 1.00 65.12 176 ALA A O 1
ATOM 1452 N N . TYR A 1 177 ? -20.428 10.721 -0.006 1.00 67.00 177 TYR A N 1
ATOM 1453 C CA . TYR A 1 177 ? -19.053 10.315 -0.256 1.00 67.00 177 TYR A CA 1
ATOM 1454 C C . TYR A 1 177 ? -17.991 11.415 -0.081 1.00 67.00 177 TYR A C 1
ATOM 1456 O O . TYR A 1 177 ? -16.804 11.110 0.011 1.00 67.00 177 TYR A O 1
ATOM 1464 N N . HIS A 1 178 ? -18.371 12.699 -0.011 1.00 66.56 178 HIS A N 1
ATOM 1465 C CA . HIS A 1 178 ? -17.420 13.822 -0.051 1.00 66.56 178 HIS A CA 1
ATOM 1466 C C . HIS A 1 178 ? -16.375 13.789 1.091 1.00 66.56 178 HIS A C 1
ATOM 1468 O O . HIS A 1 178 ? -15.314 14.403 0.981 1.00 66.56 178 HIS A O 1
ATOM 1474 N N . ASN A 1 179 ? -16.645 13.086 2.194 1.00 72.75 179 ASN A N 1
ATOM 1475 C CA . ASN A 1 179 ? -15.739 13.016 3.343 1.00 72.75 179 ASN A CA 1
ATOM 1476 C C . ASN A 1 179 ? -15.305 11.592 3.721 1.00 72.75 179 ASN A C 1
ATOM 1478 O O . ASN A 1 179 ? -14.678 11.447 4.767 1.00 72.75 179 ASN A O 1
ATOM 1482 N N . LEU A 1 180 ? -15.583 10.572 2.900 1.00 75.94 180 LEU A N 1
ATOM 1483 C CA . LEU A 1 180 ? -15.227 9.179 3.223 1.00 75.94 180 LEU A CA 1
ATOM 1484 C C . LEU A 1 180 ? -13.718 9.010 3.408 1.00 75.94 180 LEU A C 1
ATOM 1486 O O . LEU A 1 180 ? -13.281 8.505 4.431 1.00 75.94 180 LEU A O 1
ATOM 1490 N N . MET A 1 181 ? -12.912 9.596 2.516 1.00 77.88 181 MET A N 1
ATOM 1491 C CA . MET A 1 181 ? -11.444 9.569 2.632 1.00 77.88 181 MET A CA 1
ATOM 1492 C C . MET A 1 181 ? -10.896 10.233 3.905 1.00 77.88 181 MET A C 1
ATOM 1494 O O . MET A 1 181 ? -9.736 10.053 4.244 1.00 77.88 181 MET A O 1
ATOM 1498 N N . LYS A 1 182 ? -11.690 11.065 4.591 1.00 85.25 182 LYS A N 1
ATOM 1499 C CA . LYS A 1 182 ? -11.297 11.694 5.867 1.00 85.25 182 LYS A CA 1
ATOM 1500 C C . LYS A 1 182 ? -11.812 10.926 7.082 1.00 85.25 182 LYS A C 1
ATOM 1502 O O . LYS A 1 182 ? -11.548 11.338 8.207 1.00 85.25 182 LYS A O 1
ATOM 1507 N N . LYS A 1 183 ? -12.632 9.908 6.843 1.00 90.12 183 LYS A N 1
ATOM 1508 C CA . LYS A 1 183 ? -13.205 9.004 7.831 1.00 90.12 183 LYS A CA 1
ATOM 1509 C C . LYS A 1 183 ? -12.534 7.633 7.793 1.00 90.12 183 LYS A C 1
ATOM 1511 O O . LYS A 1 183 ? -12.715 6.870 8.735 1.00 90.12 183 LYS A O 1
ATOM 1516 N N . SER A 1 184 ? -11.775 7.328 6.741 1.00 92.12 184 SER A N 1
ATOM 1517 C CA . SER A 1 184 ? -11.008 6.097 6.655 1.00 92.12 184 SER A CA 1
ATOM 1518 C C . SER A 1 184 ? -9.581 6.257 7.174 1.00 92.12 184 SER A C 1
ATOM 1520 O O . SER A 1 184 ? -8.995 7.341 7.131 1.00 92.12 184 SER A O 1
ATOM 1522 N N . PHE A 1 185 ? -9.035 5.178 7.723 1.00 93.81 185 PHE A N 1
ATOM 1523 C CA . PHE A 1 185 ? -7.627 5.058 8.087 1.00 93.81 185 PHE A CA 1
ATOM 1524 C C . PHE A 1 185 ? -7.139 3.639 7.797 1.00 93.81 185 PHE A C 1
ATOM 1526 O O . PHE A 1 185 ? -7.935 2.709 7.684 1.00 93.81 185 PHE A O 1
ATOM 1533 N N . TYR A 1 186 ? -5.827 3.482 7.652 1.00 93.88 186 TYR A N 1
ATOM 1534 C CA . TYR A 1 186 ? -5.204 2.216 7.283 1.00 93.88 186 TYR A CA 1
ATOM 1535 C C . TYR A 1 186 ? -4.468 1.619 8.480 1.00 93.88 186 TYR A C 1
ATOM 1537 O O . TYR A 1 186 ? -3.790 2.346 9.204 1.00 93.88 186 TYR A O 1
ATOM 1545 N N . VAL A 1 187 ? -4.604 0.310 8.673 1.00 93.75 187 VAL A N 1
ATOM 1546 C CA . VAL A 1 187 ? -3.886 -0.456 9.693 1.00 93.75 187 VAL A CA 1
ATOM 1547 C C . VAL A 1 187 ? -3.159 -1.596 9.004 1.00 93.75 187 VAL A C 1
ATOM 1549 O O . VAL A 1 187 ? -3.757 -2.375 8.262 1.00 93.75 187 VAL A O 1
ATOM 1552 N N . THR A 1 188 ? -1.858 -1.680 9.253 1.00 93.44 188 THR A N 1
ATOM 1553 C CA . THR A 1 188 ? -0.968 -2.639 8.583 1.00 93.44 188 THR A CA 1
ATOM 1554 C C . THR A 1 188 ? -0.508 -3.752 9.503 1.00 93.44 188 THR A C 1
ATOM 1556 O O . THR A 1 188 ? -0.371 -3.543 10.709 1.00 93.44 188 THR A O 1
ATOM 1559 N N . ASN A 1 189 ? -0.141 -4.894 8.930 1.00 90.56 189 ASN A N 1
ATOM 1560 C CA . ASN A 1 189 ? 0.558 -5.974 9.627 1.00 90.56 189 ASN A CA 1
ATOM 1561 C C . ASN A 1 189 ? -0.181 -6.491 10.874 1.00 90.56 189 ASN A C 1
ATOM 1563 O O . ASN A 1 189 ? 0.427 -6.678 11.931 1.00 90.56 189 ASN A O 1
ATOM 1567 N N . ILE A 1 190 ? -1.492 -6.707 10.774 1.00 90.38 190 ILE A N 1
ATOM 1568 C CA . ILE A 1 190 ? -2.239 -7.411 11.822 1.00 90.38 190 ILE A CA 1
ATOM 1569 C C . ILE A 1 190 ? -1.953 -8.900 11.647 1.00 90.38 190 ILE A C 1
ATOM 1571 O O . ILE A 1 190 ? -2.172 -9.440 10.564 1.00 90.38 190 ILE A O 1
ATOM 1575 N N . SER A 1 191 ? -1.438 -9.549 12.690 1.00 90.12 191 SER A N 1
ATOM 1576 C CA . SER A 1 191 ? -0.997 -10.943 12.632 1.00 90.12 191 SER A CA 1
ATOM 1577 C C . SER A 1 191 ? -1.987 -11.818 13.379 1.00 90.12 191 SER A C 1
ATOM 1579 O O . SER A 1 191 ? -2.028 -11.809 14.607 1.00 90.12 191 SER A O 1
ATOM 1581 N N . ILE A 1 192 ? -2.745 -12.613 12.635 1.00 87.50 192 ILE A N 1
ATOM 1582 C CA . ILE A 1 192 ? -3.690 -13.576 13.191 1.00 87.50 192 ILE A CA 1
ATOM 1583 C C . ILE A 1 192 ? -3.015 -14.953 13.185 1.00 87.50 192 ILE A C 1
ATOM 1585 O O . ILE A 1 192 ? -2.662 -15.445 12.110 1.00 87.50 192 ILE A O 1
ATOM 1589 N N . PRO A 1 193 ? -2.780 -15.580 14.348 1.00 82.31 193 PRO A N 1
ATOM 1590 C CA . PRO A 1 193 ? -2.147 -16.892 14.396 1.00 82.31 193 PRO A CA 1
ATOM 1591 C C . PRO A 1 193 ? -3.074 -17.967 13.819 1.00 82.31 193 PRO A C 1
ATOM 1593 O O . PRO A 1 193 ? -4.299 -17.871 13.932 1.00 82.31 193 PRO A O 1
ATOM 1596 N N . PHE A 1 194 ? -2.492 -19.015 13.235 1.00 81.38 194 PHE A N 1
ATOM 1597 C CA . PHE A 1 194 ? -3.257 -20.217 12.914 1.00 81.38 194 PHE A CA 1
ATOM 1598 C C . PHE A 1 194 ? -3.398 -21.102 14.157 1.00 81.38 194 PHE A C 1
ATOM 1600 O O . PHE A 1 194 ? -2.429 -21.341 14.878 1.00 81.38 194 PHE A O 1
ATOM 1607 N N . GLY A 1 195 ? -4.620 -21.556 14.433 1.00 65.38 195 GLY A N 1
ATOM 1608 C CA . GLY A 1 195 ? -4.913 -22.453 15.548 1.00 65.38 195 GLY A CA 1
ATOM 1609 C C . GLY A 1 195 ? -4.731 -23.907 15.134 1.00 65.38 195 GLY A C 1
ATOM 1610 O O . GLY A 1 195 ? -5.411 -24.371 14.222 1.00 65.38 195 GLY A O 1
ATOM 1611 N N . PHE A 1 196 ? -3.848 -24.636 15.819 1.00 63.12 196 PHE A N 1
ATOM 1612 C CA . PHE A 1 196 ? -3.687 -26.085 15.664 1.00 63.12 196 PHE A CA 1
ATOM 1613 C C . PHE A 1 196 ? -4.447 -26.818 16.773 1.00 63.12 196 PHE A C 1
ATOM 1615 O O . PHE A 1 196 ? -3.846 -27.463 17.627 1.00 63.12 196 PHE A O 1
ATOM 1622 N N . GLU A 1 197 ? -5.773 -26.704 16.808 1.00 50.94 197 GLU A N 1
ATOM 1623 C CA . GLU A 1 197 ? -6.568 -27.550 17.702 1.00 50.94 197 GLU A CA 1
ATOM 1624 C C . GLU A 1 197 ? -7.004 -28.826 16.969 1.00 50.94 197 GLU A C 1
ATOM 1626 O O . GLU A 1 197 ? -7.858 -28.821 16.086 1.00 50.94 197 GLU A O 1
ATOM 1631 N N . GLY A 1 198 ? -6.375 -29.945 17.340 1.00 48.81 198 GLY A N 1
ATOM 1632 C CA . GLY A 1 198 ? -6.988 -31.274 17.252 1.00 48.81 198 GLY A CA 1
ATOM 1633 C C . GLY A 1 198 ? -6.972 -32.013 15.912 1.00 48.81 198 GLY A C 1
ATOM 1634 O O . GLY A 1 198 ? -7.597 -33.066 15.832 1.00 48.81 198 GLY A O 1
ATOM 1635 N N . SER A 1 199 ? -6.268 -31.544 14.878 1.00 44.12 199 SER A N 1
ATOM 1636 C CA . SER A 1 199 ? -6.261 -32.223 13.569 1.00 44.12 199 SER A CA 1
ATOM 1637 C C . SER A 1 199 ? -4.901 -32.846 13.251 1.00 44.12 199 SER A C 1
ATOM 1639 O O . SER A 1 199 ? -3.915 -32.151 13.035 1.00 44.12 199 SER A O 1
ATOM 1641 N N . THR A 1 200 ? -4.858 -34.173 13.173 1.00 48.84 200 THR A N 1
ATOM 1642 C CA . THR A 1 200 ? -3.779 -35.022 12.629 1.00 48.84 200 THR A CA 1
ATOM 1643 C C . THR A 1 200 ? -3.630 -34.890 11.098 1.00 48.84 200 THR A C 1
ATOM 1645 O O . THR A 1 200 ? -3.425 -35.873 10.391 1.00 48.84 200 THR A O 1
ATOM 1648 N N . VAL A 1 201 ? -3.776 -33.670 10.586 1.00 48.28 201 VAL A N 1
ATOM 1649 C CA . VAL A 1 201 ? -3.951 -33.283 9.178 1.00 48.28 201 VAL A CA 1
ATOM 1650 C C . VAL A 1 201 ? -3.281 -31.903 9.087 1.00 48.28 201 VAL A C 1
ATOM 1652 O O . VAL A 1 201 ? -3.770 -30.966 9.702 1.00 48.28 201 VAL A O 1
ATOM 1655 N N . ASP A 1 202 ? -2.110 -31.651 8.517 1.00 48.09 202 ASP A N 1
ATOM 1656 C CA . ASP A 1 202 ? -1.251 -32.366 7.589 1.00 48.09 202 ASP A CA 1
ATOM 1657 C C . ASP A 1 202 ? 0.195 -31.931 7.868 1.00 48.09 202 ASP A C 1
ATOM 1659 O O . ASP A 1 202 ? 0.455 -30.771 8.195 1.00 48.09 202 ASP A O 1
ATOM 1663 N N . LYS A 1 203 ? 1.165 -32.822 7.650 1.00 52.06 203 LYS A N 1
ATOM 1664 C CA . LYS A 1 203 ? 2.608 -32.506 7.705 1.00 52.06 203 LYS A CA 1
ATOM 1665 C C . LYS A 1 203 ? 3.048 -31.440 6.679 1.00 52.06 203 LYS A C 1
ATOM 1667 O O . LYS A 1 203 ? 4.200 -31.032 6.669 1.00 52.06 203 LYS A O 1
ATOM 1672 N N . GLU A 1 204 ? 2.140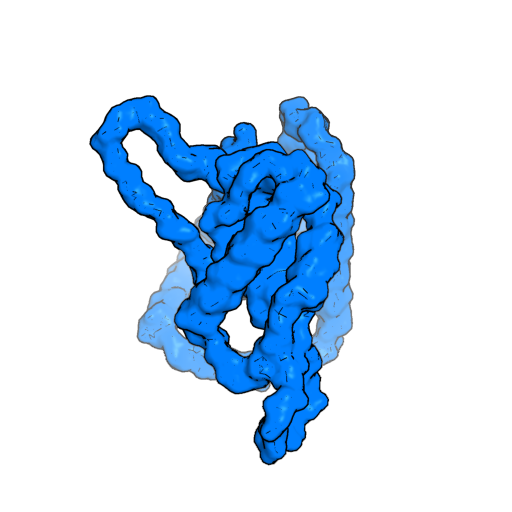 -30.982 5.819 1.00 53.06 204 GLU A N 1
ATOM 1673 C CA . GLU A 1 204 ? 2.365 -29.921 4.830 1.00 53.06 204 GLU A CA 1
ATOM 1674 C C . GLU A 1 204 ? 2.080 -28.508 5.383 1.00 53.06 204 GLU A C 1
ATOM 1676 O O . GLU A 1 204 ? 2.559 -27.524 4.822 1.00 53.06 204 GLU A O 1
ATOM 1681 N N . ALA A 1 205 ? 1.366 -28.387 6.513 1.00 52.56 205 ALA A N 1
ATOM 1682 C CA . ALA A 1 205 ? 1.045 -27.107 7.159 1.00 52.56 205 ALA A CA 1
ATOM 1683 C C . ALA A 1 205 ? 2.092 -26.645 8.197 1.00 52.56 205 ALA A C 1
ATOM 1685 O O . ALA A 1 205 ? 1.942 -25.574 8.783 1.00 52.56 205 ALA A O 1
ATOM 1686 N N . GLU A 1 206 ? 3.179 -27.400 8.402 1.00 52.19 206 GLU A N 1
ATOM 1687 C CA . GLU A 1 206 ? 4.238 -27.101 9.388 1.00 52.19 206 GLU A CA 1
ATOM 1688 C C . GLU A 1 206 ? 4.998 -25.780 9.125 1.00 52.19 206 GLU A C 1
ATOM 1690 O O . GLU A 1 206 ? 5.763 -25.318 9.974 1.00 52.19 206 GLU A O 1
ATOM 1695 N N . GLY A 1 207 ? 4.792 -25.147 7.965 1.00 56.62 207 GLY A N 1
ATOM 1696 C CA . GLY A 1 207 ? 5.448 -23.892 7.590 1.00 56.62 207 GLY A CA 1
ATOM 1697 C C . GLY A 1 207 ? 4.632 -22.618 7.818 1.00 56.62 207 GLY A C 1
ATOM 1698 O O . GLY A 1 207 ? 5.234 -21.549 7.885 1.00 56.62 207 GLY A O 1
ATOM 1699 N N . ILE A 1 208 ? 3.302 -22.708 7.928 1.00 60.22 208 ILE A N 1
ATOM 1700 C CA . ILE A 1 208 ? 2.421 -21.533 7.945 1.00 60.22 208 ILE A CA 1
ATOM 1701 C C . ILE A 1 208 ? 2.100 -21.159 9.394 1.00 60.22 208 ILE A C 1
ATOM 1703 O O . ILE A 1 208 ? 1.411 -21.888 10.106 1.00 60.22 208 ILE A O 1
ATOM 1707 N N . LYS A 1 209 ? 2.619 -20.016 9.838 1.00 68.31 209 LYS A N 1
ATOM 1708 C CA . LYS A 1 209 ? 2.588 -19.570 11.237 1.00 68.31 209 LYS A CA 1
ATOM 1709 C C . LYS A 1 209 ? 1.507 -18.533 11.497 1.00 68.31 209 LYS A C 1
ATOM 1711 O O . LYS A 1 209 ? 0.912 -18.540 12.576 1.00 68.31 209 LYS A O 1
ATOM 1716 N N . SER A 1 210 ? 1.235 -17.646 10.541 1.00 80.56 210 SER A N 1
ATOM 1717 C CA . SER A 1 210 ? 0.217 -16.611 10.732 1.00 80.56 210 SER A CA 1
ATOM 1718 C C . SER A 1 210 ? -0.324 -16.022 9.435 1.00 80.56 210 SER A C 1
ATOM 1720 O O . SER A 1 210 ? 0.314 -16.009 8.382 1.00 80.56 210 SER A O 1
ATOM 1722 N N . LEU A 1 211 ? -1.544 -15.506 9.531 1.00 87.19 211 LEU A N 1
ATOM 1723 C CA . LEU A 1 211 ? -2.168 -14.684 8.515 1.00 87.19 211 LEU A CA 1
ATOM 1724 C C . LEU A 1 211 ? -1.861 -13.218 8.817 1.00 87.19 211 LEU A C 1
ATOM 1726 O O . LEU A 1 211 ? -2.304 -12.681 9.831 1.00 87.19 211 LEU A O 1
ATOM 1730 N N . ILE A 1 212 ? -1.121 -12.567 7.929 1.00 90.25 212 ILE A N 1
ATOM 1731 C CA . ILE A 1 212 ? -0.845 -11.136 8.003 1.00 90.25 212 ILE A CA 1
ATOM 1732 C C . ILE A 1 212 ? -1.858 -10.416 7.120 1.00 90.25 212 ILE A C 1
ATOM 1734 O O . ILE A 1 212 ? -1.912 -10.649 5.909 1.00 90.25 212 ILE A O 1
ATOM 1738 N N . ILE A 1 213 ? -2.662 -9.541 7.716 1.00 91.56 213 ILE A N 1
ATOM 1739 C CA . ILE A 1 213 ? -3.665 -8.757 6.996 1.00 91.56 213 ILE A CA 1
ATOM 1740 C C . ILE A 1 213 ? -3.399 -7.262 7.119 1.00 91.56 213 ILE A C 1
ATOM 1742 O O . ILE A 1 213 ? -3.021 -6.758 8.180 1.00 91.56 213 ILE A O 1
ATOM 1746 N N . ASP A 1 214 ? -3.671 -6.560 6.024 1.00 93.81 214 ASP A N 1
ATOM 1747 C CA . ASP A 1 214 ? -3.758 -5.108 6.011 1.00 93.81 214 ASP A CA 1
ATOM 1748 C C . ASP A 1 214 ? -5.203 -4.688 5.746 1.00 93.81 214 ASP A C 1
ATOM 1750 O O . ASP A 1 214 ? -5.860 -5.202 4.827 1.00 93.81 214 ASP A O 1
ATOM 1754 N N . ILE A 1 215 ? -5.696 -3.741 6.541 1.00 94.44 215 ILE A N 1
ATOM 1755 C CA . ILE A 1 215 ? -7.095 -3.318 6.515 1.00 94.44 215 ILE A CA 1
ATOM 1756 C C . ILE A 1 215 ? -7.228 -1.801 6.390 1.00 94.44 215 ILE A C 1
ATOM 1758 O O . ILE A 1 215 ? -6.466 -1.037 6.977 1.00 94.44 215 ILE A O 1
ATOM 1762 N N . GLU A 1 216 ? -8.245 -1.355 5.660 1.00 95.25 216 GLU A N 1
ATOM 1763 C CA . GLU A 1 216 ? -8.753 0.015 5.719 1.00 95.25 216 GLU A CA 1
ATOM 1764 C C . GLU A 1 216 ? -10.048 0.027 6.526 1.00 95.25 216 GLU A C 1
ATOM 1766 O O . GLU A 1 216 ? -10.966 -0.750 6.274 1.00 95.25 216 GLU A O 1
ATOM 1771 N N . VAL A 1 217 ? -10.114 0.906 7.515 1.00 94.94 217 VAL A N 1
ATOM 1772 C CA . VAL A 1 217 ? -11.220 1.004 8.461 1.00 94.94 217 VAL A CA 1
ATOM 1773 C C . VAL A 1 217 ? -11.936 2.323 8.235 1.00 94.94 217 VAL A C 1
ATOM 1775 O O . VAL A 1 217 ? -11.306 3.376 8.243 1.00 94.94 217 VAL A O 1
ATOM 1778 N N . GLU A 1 218 ? -13.252 2.275 8.069 1.00 94.69 218 GLU A N 1
ATOM 1779 C CA . GLU A 1 218 ? -14.119 3.440 7.947 1.00 94.69 218 GLU A CA 1
ATOM 1780 C C . GLU A 1 218 ? -14.799 3.737 9.287 1.00 94.69 218 GLU A C 1
ATOM 1782 O O . GLU A 1 218 ? -15.602 2.953 9.795 1.00 94.69 218 GLU A O 1
ATOM 1787 N N . ALA A 1 219 ? -14.485 4.895 9.859 1.00 94.06 219 ALA A N 1
ATOM 1788 C CA . ALA A 1 219 ? -15.085 5.381 11.092 1.00 94.06 219 ALA A CA 1
ATOM 1789 C C . ALA A 1 219 ? -16.305 6.272 10.817 1.00 94.06 219 ALA A C 1
ATOM 1791 O O . ALA A 1 219 ? -16.348 7.025 9.844 1.00 94.06 219 ALA A O 1
ATOM 1792 N N . SER A 1 220 ? -17.256 6.315 11.747 1.00 93.19 220 SER A N 1
ATOM 1793 C CA . SER A 1 220 ? -18.448 7.160 11.609 1.00 93.19 220 SER A CA 1
ATOM 1794 C C . SER A 1 220 ? -18.136 8.656 11.574 1.00 93.19 220 SER A C 1
ATOM 1796 O O . SER A 1 220 ? -18.850 9.450 10.944 1.00 93.19 220 SER A O 1
ATOM 1798 N N . ASN A 1 221 ? -17.021 9.070 12.182 1.00 92.06 221 ASN A N 1
ATOM 1799 C CA . ASN A 1 221 ? -16.576 10.454 12.194 1.00 92.06 221 ASN A CA 1
ATOM 1800 C C . ASN A 1 221 ? -15.060 10.602 11.966 1.00 92.06 221 ASN A C 1
ATOM 1802 O O . ASN A 1 221 ? -14.256 9.712 12.236 1.00 92.06 221 ASN A O 1
ATOM 1806 N N . ARG A 1 222 ? -14.669 11.786 11.477 1.00 91.38 222 ARG A N 1
ATOM 1807 C CA . ARG A 1 222 ? -13.270 12.134 11.180 1.00 91.38 222 ARG A CA 1
ATOM 1808 C C . ARG A 1 222 ? -12.382 12.151 12.427 1.00 91.38 222 ARG A C 1
ATOM 1810 O O . ARG A 1 222 ? -11.194 11.875 12.324 1.00 91.38 222 ARG A O 1
ATOM 1817 N N . TYR A 1 223 ? -12.932 12.528 13.579 1.00 93.06 223 TYR A N 1
ATOM 1818 C CA . TYR A 1 223 ? -12.166 12.614 14.821 1.00 93.06 223 TYR A CA 1
ATOM 1819 C C . TYR A 1 223 ? -11.669 11.230 15.249 1.00 93.06 223 TYR A C 1
ATOM 1821 O O . TYR A 1 223 ? -10.482 11.069 15.506 1.00 93.06 223 TYR A O 1
ATOM 1829 N N . LEU A 1 224 ? -12.555 10.235 15.228 1.00 93.75 224 LEU A N 1
ATOM 1830 C CA . LEU A 1 224 ? -12.255 8.851 15.561 1.00 93.75 224 LEU A CA 1
ATOM 1831 C C . LEU A 1 224 ? -11.206 8.270 14.610 1.00 93.75 224 LEU A C 1
ATOM 1833 O O . LEU A 1 224 ? -10.241 7.680 15.074 1.00 93.75 224 LEU A O 1
ATOM 1837 N N . SER A 1 225 ? -11.346 8.512 13.303 1.00 93.75 225 SER A N 1
ATOM 1838 C CA . SER A 1 225 ? -10.345 8.121 12.301 1.00 93.75 225 SER A CA 1
ATOM 1839 C C . SER A 1 225 ? -8.956 8.689 12.619 1.00 93.75 225 SER A C 1
ATOM 1841 O O . SER A 1 225 ? -7.985 7.939 12.673 1.00 93.75 225 SER A O 1
ATOM 1843 N N . ILE A 1 226 ? -8.855 9.992 12.909 1.00 93.19 226 ILE A N 1
ATOM 1844 C CA . ILE A 1 226 ? -7.574 10.628 13.259 1.00 93.19 226 ILE A CA 1
ATOM 1845 C C . ILE A 1 226 ? -7.018 10.053 14.567 1.00 93.19 226 ILE A C 1
ATOM 1847 O O . ILE A 1 226 ? -5.838 9.706 14.631 1.00 93.19 226 ILE A O 1
ATOM 1851 N N . TYR A 1 227 ? -7.858 9.927 15.593 1.00 94.44 227 TYR A N 1
ATOM 1852 C CA . TYR A 1 227 ? -7.468 9.418 16.906 1.00 94.44 227 TYR A CA 1
ATOM 1853 C C . TYR A 1 227 ? -6.898 7.997 16.811 1.00 94.44 227 TYR A C 1
ATOM 1855 O O . TYR A 1 227 ? -5.756 7.757 17.200 1.00 94.44 227 TYR A O 1
ATOM 1863 N N . LEU A 1 228 ? -7.651 7.091 16.186 1.00 93.88 228 LEU A N 1
ATOM 1864 C CA . LEU A 1 228 ? -7.270 5.696 15.981 1.00 93.88 228 LEU A CA 1
ATOM 1865 C C . LEU A 1 228 ? -6.056 5.546 15.059 1.00 93.88 228 LEU A C 1
ATOM 1867 O O . LEU A 1 228 ? -5.183 4.731 15.339 1.00 93.88 228 LEU A O 1
ATOM 1871 N N . SER A 1 229 ? -5.932 6.378 14.018 1.00 92.88 229 SER A N 1
ATOM 1872 C CA . SER A 1 229 ? -4.737 6.380 13.159 1.00 92.88 229 SER A CA 1
ATOM 1873 C C . SER A 1 229 ? -3.465 6.798 13.905 1.00 92.88 229 SER A C 1
ATOM 1875 O O . SER A 1 229 ? -2.382 6.308 13.607 1.00 92.88 229 SER A O 1
ATOM 1877 N N . THR A 1 230 ? -3.588 7.671 14.910 1.00 93.50 230 THR A N 1
ATOM 1878 C CA . THR A 1 230 ? -2.449 8.102 15.740 1.00 93.50 230 THR A CA 1
ATOM 1879 C C . THR A 1 230 ? -2.029 7.002 16.719 1.00 93.50 230 THR A C 1
ATOM 1881 O O . THR A 1 230 ? -0.870 6.921 17.120 1.00 93.50 230 THR A O 1
ATOM 1884 N N . GLN A 1 231 ? -2.970 6.133 17.088 1.00 92.81 231 GLN A N 1
ATOM 1885 C CA . GLN A 1 231 ? -2.789 5.043 18.041 1.00 92.81 231 GLN A CA 1
ATOM 1886 C C . GLN A 1 231 ? -2.904 3.668 17.370 1.00 92.81 231 GLN A C 1
ATOM 1888 O O . GLN A 1 231 ? -3.444 2.727 17.947 1.00 92.81 231 GLN A O 1
ATOM 1893 N N . GLU A 1 232 ? -2.362 3.532 16.156 1.00 92.88 232 GLU A N 1
ATOM 1894 C CA . GLU A 1 232 ? -2.441 2.294 15.365 1.00 92.88 232 GLU A CA 1
ATOM 1895 C C . GLU A 1 232 ? -1.943 1.062 16.150 1.00 92.88 232 GLU A C 1
ATOM 1897 O O . GLU A 1 232 ? -2.494 -0.027 16.020 1.00 92.88 232 GLU A O 1
ATOM 1902 N N . HIS A 1 233 ? -0.937 1.237 17.015 1.00 93.56 233 HIS A N 1
ATOM 1903 C CA . HIS A 1 233 ? -0.394 0.176 17.869 1.00 93.56 233 HIS A CA 1
ATOM 1904 C C . HIS A 1 233 ? -1.440 -0.432 18.817 1.00 93.56 233 HIS A C 1
ATOM 1906 O O . HIS A 1 233 ? -1.499 -1.651 18.925 1.00 93.56 233 HIS A O 1
ATOM 1912 N N . LEU A 1 234 ? -2.320 0.378 19.423 1.00 92.88 234 LEU A N 1
ATOM 1913 C CA . LEU A 1 234 ? -3.375 -0.127 20.313 1.00 92.88 234 LEU A CA 1
ATOM 1914 C C . LEU A 1 234 ? -4.345 -1.034 19.562 1.00 92.88 234 LEU A C 1
ATOM 1916 O O . LEU A 1 234 ? -4.778 -2.056 20.087 1.00 92.88 234 LEU A O 1
ATOM 1920 N N . ILE A 1 235 ? -4.658 -0.675 18.318 1.00 93.81 235 ILE A N 1
ATOM 1921 C CA . ILE A 1 235 ? -5.523 -1.480 17.461 1.00 93.81 235 ILE A CA 1
ATOM 1922 C C . ILE A 1 235 ? -4.856 -2.810 17.137 1.00 93.81 235 ILE A C 1
ATOM 1924 O O . ILE A 1 235 ? -5.499 -3.851 17.257 1.00 93.81 235 ILE A O 1
ATOM 1928 N N . LYS A 1 236 ? -3.576 -2.790 16.747 1.00 93.50 236 LYS A N 1
ATOM 1929 C CA . LYS A 1 236 ? -2.834 -4.021 16.448 1.00 93.50 236 LYS A CA 1
ATOM 1930 C C . LYS A 1 236 ? -2.773 -4.928 17.664 1.00 93.50 236 LYS A C 1
ATOM 1932 O O . LYS A 1 236 ? -3.119 -6.097 17.551 1.00 93.50 236 LYS A O 1
ATOM 1937 N N . ASP A 1 237 ? -2.400 -4.390 18.818 1.00 92.50 237 ASP A N 1
ATOM 1938 C CA . ASP A 1 237 ? -2.279 -5.165 20.050 1.00 92.50 237 ASP A CA 1
ATOM 1939 C C . ASP A 1 237 ? -3.630 -5.746 20.480 1.00 92.50 237 ASP A C 1
ATOM 1941 O O . ASP A 1 237 ? -3.712 -6.920 20.850 1.00 92.50 237 ASP A O 1
ATOM 1945 N N . TYR A 1 238 ? -4.708 -4.961 20.375 1.00 93.12 238 TYR A N 1
ATOM 1946 C CA . TYR A 1 238 ? -6.056 -5.425 20.694 1.00 93.12 238 TYR A CA 1
ATOM 1947 C C . TYR A 1 238 ? -6.514 -6.531 19.744 1.00 93.12 238 TYR A C 1
ATOM 1949 O O . TYR A 1 238 ? -6.919 -7.599 20.200 1.00 93.12 238 TYR A O 1
ATOM 1957 N N . LEU A 1 239 ? -6.407 -6.315 18.429 1.00 92.38 239 LEU A N 1
ATOM 1958 C CA . LEU A 1 239 ? -6.822 -7.296 17.428 1.00 92.38 239 LEU A CA 1
ATOM 1959 C C . LEU A 1 239 ? -5.983 -8.574 17.504 1.00 92.38 239 LEU A C 1
ATOM 1961 O O . LEU A 1 239 ? -6.552 -9.658 17.499 1.00 92.38 239 LEU A O 1
ATOM 1965 N N . ASN A 1 240 ? -4.664 -8.473 17.667 1.00 89.38 240 ASN A N 1
ATOM 1966 C CA . ASN A 1 240 ? -3.790 -9.640 17.816 1.00 89.38 240 ASN A CA 1
ATOM 1967 C C . ASN A 1 240 ? -4.125 -10.460 19.076 1.00 89.38 240 ASN A C 1
ATOM 1969 O O . ASN A 1 240 ? -3.918 -11.670 19.096 1.00 89.38 240 ASN A O 1
ATOM 1973 N N . LYS A 1 241 ? -4.634 -9.815 20.134 1.00 88.38 241 LYS A N 1
ATOM 1974 C CA . LYS A 1 241 ? -5.019 -10.479 21.387 1.00 88.38 241 LYS A CA 1
ATOM 1975 C C . LYS A 1 241 ? -6.440 -11.050 21.363 1.00 88.38 241 LYS A C 1
ATOM 1977 O O . LYS A 1 241 ? -6.707 -12.020 22.068 1.00 88.38 241 LYS A O 1
ATOM 1982 N N . LYS A 1 242 ? -7.365 -10.405 20.648 1.00 90.38 242 LYS A N 1
ATOM 1983 C CA . LYS A 1 242 ? -8.806 -10.709 20.692 1.00 90.38 242 LYS A CA 1
ATOM 1984 C C . LYS A 1 242 ? -9.306 -11.521 19.508 1.00 90.38 242 LYS A C 1
ATOM 1986 O O . LYS A 1 242 ? -10.296 -12.233 19.650 1.00 90.38 242 LYS A O 1
ATOM 1991 N N . LEU A 1 243 ? -8.645 -11.434 18.356 1.00 87.81 243 LEU A N 1
ATOM 1992 C CA . LEU A 1 243 ? -8.994 -12.276 17.223 1.00 87.81 243 LEU A CA 1
ATOM 1993 C C . LEU A 1 243 ? -8.606 -13.717 17.533 1.00 87.81 243 LEU A C 1
ATOM 1995 O O . LEU A 1 243 ? -7.448 -14.032 17.799 1.00 87.81 243 LEU A O 1
ATOM 1999 N N . GLU A 1 244 ? -9.608 -14.589 17.500 1.00 84.00 244 GLU A N 1
ATOM 2000 C CA . GLU A 1 244 ? -9.385 -16.021 17.650 1.00 84.00 244 GLU A CA 1
ATOM 2001 C C . GLU A 1 244 ? -8.497 -16.548 16.516 1.00 84.00 244 GLU A C 1
ATOM 2003 O O . GLU A 1 244 ? -8.595 -16.059 15.380 1.00 84.00 244 GLU A O 1
ATOM 2008 N N . PRO A 1 245 ? -7.669 -17.565 16.804 1.00 83.44 245 PRO A N 1
ATOM 2009 C CA . PRO A 1 245 ? -6.862 -18.211 15.790 1.00 83.44 245 PRO A CA 1
ATOM 2010 C C . PRO A 1 245 ? -7.720 -18.737 14.640 1.00 83.44 245 PRO A C 1
ATOM 2012 O O . PRO A 1 245 ? -8.793 -19.309 14.839 1.00 83.44 245 PRO A O 1
ATOM 2015 N N . VAL A 1 246 ? -7.233 -18.554 13.419 1.00 82.12 246 VAL A N 1
ATOM 2016 C CA . VAL A 1 246 ? -7.919 -19.026 12.213 1.00 82.12 246 VAL A CA 1
ATOM 2017 C C . VAL A 1 246 ? -7.477 -20.464 11.939 1.00 82.12 246 VAL A C 1
ATOM 2019 O O . VAL A 1 246 ? -6.324 -20.813 12.174 1.00 82.12 246 VAL A O 1
ATOM 2022 N N . LEU A 1 247 ? -8.371 -21.330 11.462 1.00 81.06 247 LEU A N 1
ATOM 2023 C CA . LEU A 1 247 ? -7.973 -22.677 11.040 1.00 81.06 247 LEU A CA 1
ATOM 2024 C C . LEU A 1 247 ? -7.180 -22.602 9.723 1.00 81.06 247 LEU A C 1
ATOM 2026 O O . LEU A 1 247 ? -7.544 -21.805 8.858 1.00 81.06 247 LEU A O 1
ATOM 2030 N N . PRO A 1 248 ? -6.154 -23.442 9.498 1.00 73.75 248 PRO A N 1
ATOM 2031 C CA . PRO A 1 248 ? -5.429 -23.474 8.221 1.00 73.75 248 PRO A CA 1
ATOM 2032 C C . PRO A 1 248 ? -6.340 -23.716 7.006 1.00 73.75 248 PRO A C 1
ATOM 2034 O O . PRO A 1 248 ? -6.087 -23.218 5.913 1.00 73.75 248 PRO A O 1
ATOM 2037 N N . THR A 1 249 ? -7.442 -24.439 7.213 1.00 76.69 249 THR A N 1
ATOM 2038 C CA . THR A 1 249 ? -8.471 -24.734 6.206 1.00 76.69 249 THR A CA 1
ATOM 2039 C C . THR A 1 249 ? -9.494 -23.611 6.019 1.00 76.69 249 THR A C 1
ATOM 2041 O O . THR A 1 249 ? -10.431 -23.763 5.233 1.00 76.69 249 THR A O 1
ATOM 2044 N N . PHE A 1 250 ? -9.355 -22.485 6.728 1.00 79.69 250 PHE A N 1
ATOM 2045 C CA . PHE A 1 250 ? -10.312 -21.390 6.651 1.00 79.69 250 PHE A CA 1
ATOM 2046 C C . PHE A 1 250 ? -10.373 -20.820 5.227 1.00 79.69 250 PHE A C 1
ATOM 2048 O O . PHE A 1 250 ? -9.352 -20.401 4.668 1.00 79.69 250 PHE A O 1
ATOM 2055 N N . PRO A 1 251 ? -11.566 -20.766 4.616 1.00 77.38 251 PRO A N 1
ATOM 2056 C CA . PRO A 1 251 ? -11.688 -20.358 3.232 1.00 77.38 251 PRO A CA 1
ATOM 2057 C C . PRO A 1 251 ? -11.422 -18.856 3.088 1.00 77.38 251 PRO A C 1
ATOM 2059 O O . PRO A 1 251 ? -12.154 -18.020 3.610 1.00 77.38 251 PRO A O 1
ATOM 2062 N N . LEU A 1 252 ? -10.435 -18.485 2.269 1.00 82.44 252 LEU A N 1
ATOM 2063 C CA . LEU A 1 252 ? -10.211 -17.090 1.848 1.00 82.44 252 LEU A CA 1
ATOM 2064 C C . LEU A 1 252 ? -11.181 -16.640 0.734 1.00 82.44 252 LEU A C 1
ATOM 2066 O O . LEU A 1 252 ? -10.907 -15.694 -0.014 1.00 82.44 252 LEU A O 1
ATOM 2070 N N . THR A 1 253 ? -12.321 -17.323 0.613 1.00 86.81 253 THR A N 1
ATOM 2071 C CA . THR A 1 253 ? -13.419 -16.974 -0.290 1.00 86.81 253 THR A CA 1
ATOM 2072 C C . THR A 1 253 ? -14.097 -15.672 0.166 1.00 86.81 253 THR A C 1
ATOM 2074 O O . THR A 1 253 ? -13.874 -15.202 1.287 1.00 86.81 253 THR A O 1
ATOM 2077 N N . PRO A 1 254 ? -14.932 -15.037 -0.680 1.00 84.94 254 PRO A N 1
ATOM 2078 C CA . PRO A 1 254 ? -15.653 -13.818 -0.304 1.00 84.94 254 PRO A CA 1
ATOM 2079 C C . PRO A 1 254 ? -16.469 -13.948 0.993 1.00 84.94 254 PRO A C 1
ATOM 2081 O O . PRO A 1 254 ? -16.568 -12.984 1.750 1.00 84.94 254 PRO A O 1
ATOM 2084 N N . GLU A 1 255 ? -17.004 -15.137 1.272 1.00 85.50 255 GLU A N 1
ATOM 2085 C CA . GLU A 1 255 ? -17.765 -15.452 2.486 1.00 85.50 255 GLU A CA 1
ATOM 2086 C C . GLU A 1 255 ? -16.874 -15.458 3.731 1.00 85.50 255 GLU A C 1
ATOM 2088 O O . GLU A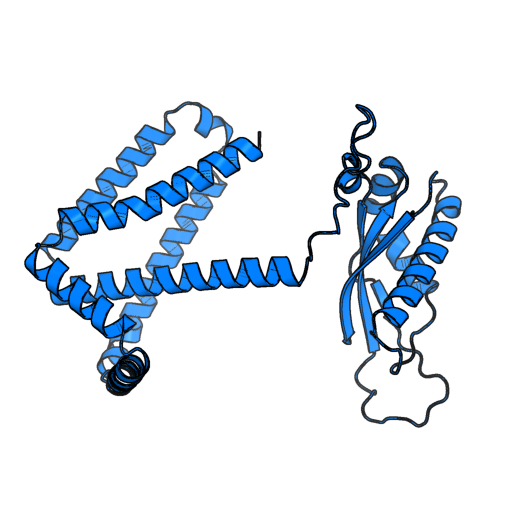 1 255 ? -17.181 -14.773 4.705 1.00 85.50 255 GLU A O 1
ATOM 2093 N N . GLY A 1 256 ? -15.724 -16.140 3.686 1.00 85.69 256 GLY A N 1
ATOM 2094 C CA . GLY A 1 256 ? -14.775 -16.140 4.803 1.00 85.69 256 GLY A CA 1
ATOM 2095 C C . GLY A 1 256 ? -14.187 -14.752 5.069 1.00 85.69 256 GLY A C 1
ATOM 2096 O O . GLY A 1 256 ? -14.094 -14.319 6.218 1.00 85.69 256 GLY A O 1
ATOM 2097 N N . LYS A 1 257 ? -13.895 -13.981 4.010 1.00 88.81 257 LYS A N 1
ATOM 2098 C CA . LYS A 1 257 ? -13.485 -12.571 4.144 1.00 88.81 257 LYS A CA 1
ATOM 2099 C C . LYS A 1 257 ? -14.566 -11.703 4.788 1.00 88.81 257 LYS A C 1
ATOM 2101 O O . LYS A 1 257 ? -14.230 -10.771 5.514 1.00 88.81 257 LYS A O 1
ATOM 2106 N N . ARG A 1 258 ? -15.846 -11.980 4.522 1.00 90.50 258 ARG A N 1
ATOM 2107 C CA . ARG A 1 258 ? -16.969 -11.282 5.160 1.00 90.50 258 ARG A CA 1
ATOM 2108 C C . ARG A 1 258 ? -17.045 -11.613 6.648 1.00 90.50 258 ARG A C 1
ATOM 2110 O O . ARG A 1 258 ? -17.104 -10.692 7.446 1.00 90.50 258 ARG A O 1
ATOM 2117 N N . VAL A 1 259 ? -16.944 -12.888 7.019 1.00 90.25 259 VAL A N 1
ATOM 2118 C CA . VAL A 1 259 ? -16.947 -13.307 8.433 1.00 90.25 259 VAL A CA 1
ATOM 2119 C C . VAL A 1 259 ? -15.801 -12.647 9.206 1.00 90.25 259 VAL A C 1
ATOM 2121 O O . VAL A 1 259 ? -16.009 -12.090 10.280 1.00 90.25 259 VAL A O 1
ATOM 2124 N N . MET A 1 260 ? -14.595 -12.645 8.632 1.00 89.94 260 MET A N 1
ATOM 2125 C CA . MET A 1 260 ? -13.429 -12.001 9.243 1.00 89.94 260 MET A CA 1
ATOM 2126 C C . MET A 1 260 ? -13.620 -10.488 9.387 1.00 89.94 260 MET A C 1
ATOM 2128 O O . MET A 1 260 ? -13.308 -9.921 10.430 1.00 89.94 260 MET A O 1
ATOM 2132 N N . ARG A 1 261 ? -14.172 -9.835 8.359 1.00 92.88 261 ARG A N 1
ATOM 2133 C CA . ARG A 1 261 ? -14.511 -8.411 8.399 1.00 92.88 261 ARG A CA 1
ATOM 2134 C C . ARG A 1 261 ? -15.494 -8.096 9.522 1.00 92.88 261 ARG A C 1
ATOM 2136 O O . ARG A 1 261 ? -15.236 -7.178 10.292 1.00 92.88 261 ARG A O 1
ATOM 2143 N N . ASP A 1 262 ? -16.591 -8.841 9.599 1.00 93.69 262 ASP A N 1
ATOM 2144 C CA . ASP A 1 262 ? -17.661 -8.601 10.567 1.00 93.69 262 ASP A CA 1
ATOM 2145 C C . ASP A 1 262 ? -17.125 -8.760 12.000 1.00 93.69 262 ASP A C 1
ATOM 2147 O O . ASP A 1 262 ? -17.381 -7.914 12.856 1.00 93.69 262 ASP A O 1
ATOM 2151 N N . LYS A 1 263 ? -16.256 -9.755 12.226 1.00 92.81 263 LYS A N 1
ATOM 2152 C CA . LYS A 1 263 ? -15.563 -9.951 13.507 1.00 92.81 263 LYS A CA 1
ATOM 2153 C C . LYS A 1 263 ? -14.619 -8.799 13.859 1.00 92.81 263 LYS A C 1
ATOM 2155 O O . LYS A 1 263 ? -14.619 -8.331 14.993 1.00 92.81 263 LYS A O 1
ATOM 2160 N N . ILE A 1 264 ? -13.833 -8.302 12.900 1.00 94.12 264 ILE A N 1
ATOM 2161 C CA . ILE A 1 264 ? -12.953 -7.142 13.129 1.00 94.12 264 ILE A CA 1
ATOM 2162 C C . ILE A 1 264 ? -13.784 -5.895 13.463 1.00 94.12 264 ILE A C 1
ATOM 2164 O O . ILE A 1 264 ? -13.421 -5.151 14.370 1.00 94.12 264 ILE A O 1
ATOM 2168 N N . ILE A 1 265 ? -14.906 -5.665 12.770 1.00 95.81 265 ILE A N 1
ATOM 2169 C CA . ILE A 1 265 ? -15.818 -4.549 13.070 1.00 95.81 265 ILE A CA 1
ATOM 2170 C C . ILE A 1 265 ? -16.350 -4.659 14.501 1.00 95.81 265 ILE A C 1
ATOM 2172 O O . ILE A 1 265 ? -16.380 -3.657 15.220 1.00 95.81 265 ILE A O 1
ATOM 2176 N N . GLU A 1 266 ? -16.768 -5.853 14.917 1.00 95.62 266 GLU A N 1
ATOM 2177 C CA . GLU A 1 266 ? -17.281 -6.097 16.263 1.00 95.62 266 GLU A CA 1
ATOM 2178 C C . GLU A 1 266 ? -16.223 -5.795 17.335 1.00 95.62 266 GLU A C 1
ATOM 2180 O O . GLU A 1 266 ? -16.480 -5.018 18.256 1.00 95.62 266 GLU A O 1
ATOM 2185 N N . GLU A 1 267 ? -15.012 -6.333 17.182 1.00 94.94 267 GLU A N 1
ATOM 2186 C CA . GLU A 1 267 ? -13.922 -6.137 18.143 1.00 94.94 267 GLU A CA 1
ATOM 2187 C C . GLU A 1 267 ? -13.440 -4.681 18.197 1.00 94.94 267 GLU A C 1
ATOM 2189 O O . GLU A 1 267 ? -13.238 -4.129 19.279 1.00 94.94 267 GLU A O 1
ATOM 2194 N N . LEU A 1 268 ? -13.334 -3.994 17.056 1.00 94.75 268 LEU A N 1
ATOM 2195 C CA . LEU A 1 268 ? -12.979 -2.572 17.049 1.00 94.75 268 LEU A CA 1
ATOM 2196 C C . LEU A 1 268 ? -14.050 -1.707 17.722 1.00 94.75 268 LEU A C 1
ATOM 2198 O O . LEU A 1 268 ? -13.713 -0.757 18.428 1.00 94.75 268 LEU A O 1
ATOM 2202 N N . ASN A 1 269 ? -15.334 -2.030 17.547 1.00 95.81 269 ASN A N 1
ATOM 2203 C CA . ASN A 1 269 ? -16.410 -1.310 18.226 1.00 95.81 269 ASN A CA 1
ATOM 2204 C C . ASN A 1 269 ? -16.427 -1.552 19.745 1.00 95.81 269 ASN A C 1
ATOM 2206 O O . ASN A 1 269 ? -16.872 -0.667 20.476 1.00 95.81 269 ASN A O 1
ATOM 2210 N N . LYS A 1 270 ? -15.896 -2.684 20.231 1.00 95.19 270 LYS A N 1
ATOM 2211 C CA . LYS A 1 270 ? -15.660 -2.929 21.667 1.00 95.19 270 LYS A CA 1
ATOM 2212 C C . LYS A 1 270 ? -14.467 -2.132 22.206 1.00 95.19 270 LYS A C 1
ATOM 2214 O O . LYS A 1 270 ? -14.541 -1.631 23.322 1.00 95.19 270 LYS A O 1
ATOM 2219 N N . LEU A 1 271 ? -13.416 -1.940 21.405 1.00 94.06 271 LEU A N 1
ATOM 2220 C CA . LEU A 1 271 ? -12.236 -1.150 21.787 1.00 94.06 271 LEU A CA 1
ATOM 2221 C C . LEU A 1 271 ? -12.537 0.353 21.944 1.00 94.06 271 LEU A C 1
ATOM 2223 O O . LEU A 1 271 ? -12.005 1.006 22.841 1.00 94.06 271 LEU A O 1
ATOM 2227 N N . ILE A 1 272 ? -13.385 0.931 21.086 1.00 93.38 272 ILE A N 1
ATOM 2228 C CA . ILE A 1 272 ? -13.690 2.377 21.098 1.00 93.38 272 ILE A CA 1
ATOM 2229 C C . ILE A 1 272 ? -14.087 2.907 22.492 1.00 93.38 272 ILE A C 1
ATOM 2231 O O . ILE A 1 272 ? -13.450 3.865 22.945 1.00 93.38 272 ILE A O 1
ATOM 2235 N N . PRO A 1 273 ? -15.077 2.331 23.205 1.00 92.62 273 PRO A N 1
ATOM 2236 C CA . PRO A 1 273 ? -15.459 2.819 24.528 1.00 92.62 273 PRO A CA 1
ATOM 2237 C C . PRO A 1 273 ? -14.345 2.668 25.573 1.00 92.62 273 PRO A C 1
ATOM 2239 O O . PRO A 1 273 ? -14.247 3.524 26.451 1.00 92.62 273 PRO A O 1
ATOM 2242 N N . GLU A 1 274 ? -13.473 1.658 25.463 1.00 90.75 274 GLU A N 1
ATOM 2243 C CA . GLU A 1 274 ? -12.325 1.475 26.370 1.00 90.75 274 GLU A CA 1
ATOM 2244 C C . GLU A 1 274 ? -11.304 2.621 26.245 1.00 90.75 274 GLU A C 1
ATOM 2246 O O . GLU A 1 274 ? -10.699 3.033 27.232 1.00 90.75 274 GLU A O 1
ATOM 2251 N N . THR A 1 275 ? -11.152 3.191 25.045 1.00 88.50 275 THR A N 1
ATOM 2252 C CA . THR A 1 275 ? -10.249 4.332 24.793 1.00 88.50 275 THR A CA 1
ATOM 2253 C C . THR A 1 275 ? -10.844 5.696 25.170 1.00 88.50 275 THR A C 1
ATOM 2255 O O . THR A 1 275 ? -10.149 6.712 25.135 1.00 88.50 275 THR A O 1
ATOM 2258 N N . GLY A 1 276 ? -12.137 5.754 25.513 1.00 87.69 276 GLY A N 1
ATOM 2259 C CA . GLY A 1 276 ? -12.862 7.004 25.770 1.00 87.69 276 GLY A CA 1
ATOM 2260 C C . GLY A 1 276 ? -13.192 7.819 24.509 1.00 87.69 276 GLY A C 1
ATOM 2261 O O . GLY A 1 276 ? -13.711 8.935 24.609 1.00 87.69 276 GLY A O 1
ATOM 2262 N N . ALA A 1 277 ? -12.918 7.281 23.317 1.00 89.38 277 ALA A N 1
ATOM 2263 C CA . ALA A 1 277 ? -13.278 7.908 22.053 1.00 89.38 277 ALA A CA 1
ATOM 2264 C C . ALA A 1 277 ? -14.783 7.754 21.758 1.00 89.38 277 ALA A C 1
ATOM 2266 O O . ALA A 1 277 ? -15.423 6.775 22.135 1.00 89.38 277 ALA A O 1
ATOM 2267 N N . LYS A 1 278 ? -15.370 8.735 21.058 1.00 90.88 278 LYS A N 1
ATOM 2268 C CA . LYS A 1 278 ? -16.784 8.709 20.648 1.00 90.88 278 LYS A CA 1
ATOM 2269 C C . LYS A 1 278 ? -16.914 8.391 19.162 1.00 90.88 278 LYS A C 1
ATOM 2271 O O . LYS A 1 278 ? -16.349 9.093 18.320 1.00 90.88 278 LYS A O 1
ATOM 2276 N N . GLY A 1 279 ? -17.724 7.390 18.839 1.00 91.88 279 GLY A N 1
ATOM 2277 C CA . GLY A 1 279 ? -18.047 6.996 17.470 1.00 91.88 279 GLY A CA 1
ATOM 2278 C C . GLY A 1 279 ? -18.195 5.486 17.341 1.00 91.88 279 GLY A C 1
ATOM 2279 O O . GLY A 1 279 ? -18.299 4.784 18.339 1.00 91.88 279 GLY A O 1
ATOM 2280 N N . THR A 1 280 ? -18.215 5.018 16.101 1.00 95.19 280 THR A N 1
ATOM 2281 C CA . THR A 1 280 ? -18.353 3.607 15.728 1.00 95.19 280 THR A CA 1
ATOM 2282 C C . THR A 1 280 ? -17.539 3.352 14.467 1.00 95.19 280 THR A C 1
ATOM 2284 O O . THR A 1 280 ? -17.300 4.273 13.680 1.00 95.19 280 THR A O 1
ATOM 2287 N N . ILE A 1 281 ? -17.106 2.114 14.268 1.00 95.19 281 ILE A N 1
ATOM 2288 C CA . ILE A 1 281 ? -16.597 1.635 12.985 1.00 95.19 281 ILE A CA 1
ATOM 2289 C C . ILE A 1 281 ? -17.787 1.183 12.143 1.00 95.19 281 ILE A C 1
ATOM 2291 O O . ILE A 1 281 ? -18.578 0.354 12.593 1.00 95.19 281 ILE A O 1
ATOM 2295 N N . GLU A 1 282 ? -17.914 1.751 10.945 1.00 92.94 282 GLU A N 1
ATOM 2296 C CA . GLU A 1 282 ? -19.001 1.463 10.003 1.00 92.94 282 GLU A CA 1
ATOM 2297 C C . GLU A 1 282 ? -18.618 0.323 9.058 1.00 92.94 282 GLU A C 1
ATOM 2299 O O . GLU A 1 282 ? -19.402 -0.602 8.869 1.00 92.94 282 GLU A O 1
ATOM 2304 N N . ASN A 1 283 ? -17.403 0.359 8.500 1.00 92.94 283 ASN A N 1
ATOM 2305 C CA . ASN A 1 283 ? -16.920 -0.654 7.565 1.00 92.94 283 ASN A CA 1
ATOM 2306 C C . ASN A 1 283 ? -15.443 -0.976 7.784 1.00 92.94 283 ASN A C 1
ATOM 2308 O O . ASN A 1 283 ? -14.661 -0.150 8.254 1.00 92.94 283 ASN A O 1
ATOM 2312 N N . VAL A 1 284 ? -15.055 -2.179 7.368 1.00 94.31 284 VAL A N 1
ATOM 2313 C CA . VAL A 1 284 ? -13.661 -2.619 7.277 1.00 94.31 284 VAL A CA 1
ATOM 2314 C C . VAL A 1 284 ? -13.443 -3.259 5.908 1.00 94.31 284 VAL A C 1
ATOM 2316 O O . VAL A 1 284 ? -14.244 -4.070 5.442 1.00 94.31 284 VAL A O 1
ATOM 2319 N N . PHE A 1 285 ? -12.347 -2.909 5.251 1.00 92.94 285 PHE A N 1
ATOM 2320 C CA . PHE A 1 285 ? -11.946 -3.433 3.955 1.00 92.94 285 PHE A CA 1
ATOM 2321 C C . PHE A 1 285 ? -10.613 -4.153 4.106 1.00 92.94 285 PHE A C 1
ATOM 2323 O O . PHE A 1 285 ? -9.614 -3.546 4.475 1.00 92.94 285 PHE A O 1
ATOM 2330 N N . ILE A 1 286 ? -10.590 -5.452 3.812 1.00 90.25 286 ILE A N 1
ATOM 2331 C CA . ILE A 1 286 ? -9.347 -6.228 3.787 1.00 90.25 286 ILE A CA 1
ATOM 2332 C C . ILE A 1 286 ? -8.670 -5.964 2.443 1.00 90.25 286 ILE A C 1
ATOM 2334 O O . ILE A 1 286 ? -9.181 -6.389 1.404 1.00 90.25 286 ILE A O 1
ATOM 2338 N N . ILE A 1 287 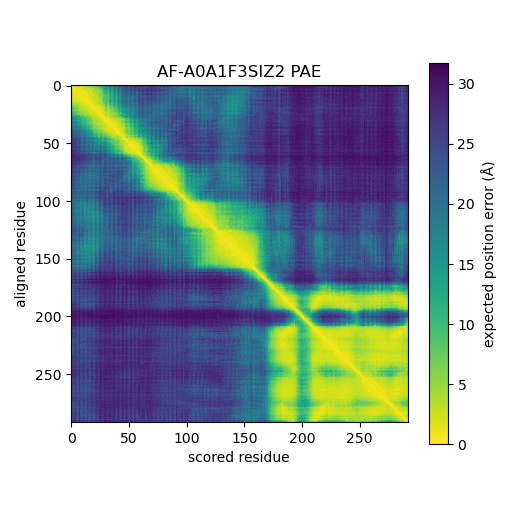? -7.554 -5.238 2.467 1.00 88.50 287 ILE A N 1
ATOM 2339 C CA . ILE A 1 287 ? -6.836 -4.801 1.263 1.00 88.50 287 ILE A CA 1
ATOM 2340 C C . ILE A 1 287 ? -5.844 -5.866 0.827 1.00 88.50 287 ILE A C 1
ATOM 2342 O O . ILE A 1 287 ? -5.796 -6.225 -0.350 1.00 88.50 287 ILE A O 1
ATOM 2346 N N . ASN A 1 288 ? -5.080 -6.393 1.779 1.00 87.00 288 ASN A N 1
ATOM 2347 C CA . ASN A 1 288 ? -4.069 -7.394 1.503 1.00 87.00 288 ASN A CA 1
ATOM 2348 C C . ASN A 1 288 ? -4.120 -8.520 2.531 1.00 87.00 288 ASN A C 1
ATOM 2350 O O . ASN A 1 288 ? -4.441 -8.304 3.699 1.00 87.00 288 ASN A O 1
ATOM 2354 N N . ILE A 1 289 ? -3.809 -9.725 2.065 1.00 85.75 289 ILE A N 1
ATOM 2355 C CA . ILE A 1 289 ? -3.713 -10.929 2.880 1.00 85.75 289 ILE A CA 1
ATOM 2356 C C . ILE A 1 289 ? -2.445 -11.646 2.445 1.00 85.75 289 ILE A C 1
ATOM 2358 O O . ILE A 1 289 ? -2.318 -12.033 1.284 1.00 85.75 289 ILE A O 1
ATOM 2362 N N . THR A 1 290 ? -1.525 -11.826 3.383 1.00 85.38 290 THR A N 1
ATOM 2363 C CA . THR A 1 290 ? -0.278 -12.560 3.183 1.00 85.38 290 THR A CA 1
ATOM 2364 C C . THR A 1 290 ? -0.216 -13.695 4.189 1.00 85.38 290 THR A C 1
ATOM 2366 O O . THR A 1 290 ? -0.529 -13.515 5.362 1.00 85.38 290 THR A O 1
ATOM 2369 N N . VAL A 1 291 ? 0.168 -14.874 3.722 1.00 81.12 291 VAL A N 1
ATOM 2370 C CA . VAL A 1 291 ? 0.357 -16.052 4.567 1.00 81.12 291 VAL A CA 1
ATOM 2371 C C . VAL A 1 291 ? 1.848 -16.153 4.866 1.00 81.12 291 VAL A C 1
ATOM 2373 O O . VAL A 1 291 ? 2.647 -16.159 3.927 1.00 81.12 291 VAL A O 1
ATOM 2376 N N . SER A 1 292 ? 2.207 -16.151 6.151 1.00 72.56 292 SER A N 1
ATOM 2377 C CA . SER A 1 292 ? 3.589 -16.235 6.636 1.00 72.56 292 SER A CA 1
ATOM 2378 C C . SER A 1 292 ? 3.871 -17.551 7.332 1.00 72.56 292 SER A C 1
ATOM 2380 O O . SER A 1 292 ? 2.926 -18.157 7.880 1.00 72.56 292 SER A O 1
#

pLDDT: mean 70.69, std 17.96, range [34.97, 95.81]

Radius of gyration: 28.95 Å; Cα contacts (8 Å, |Δi|>4): 187; chains: 1; bounding box: 66×68×76 Å

Foldseek 3Di:
DVVVVVVVVVVVVVVVVCVVVVVCVVPPDPVVVVVVVVVVVCCVVCVPVVVVVVVVVVVPPDPVCVVCVVVVVVVVVVVVVVVVVVVVVVVPPDVVVVPPPCVVVVVVVVVVVVVVVVVVVVVVDDPVVVVVVVVCVVVVVVVVVVVVVVVVVVVCVLCVPDPPDDDPDDDPDDPPCPCQVLQKDKAFFQWAFADPPDDPDDPVCPPWGTKTWIKIWGWPDNVVNVVCNVVSVVLSVQCNVPPHHHHPPQDPPPVSVVVVFVVSQVSVQVVCVVVVHDTGTDGMDTSDIDTD

Secondary structure (DSSP, 8-state):
-HHHHHHHHHHHHHHHHHHHHHHHHHHS-HHHHHHHHHHHHHHHH-HHHHHHHHHHHHHT--THHHHHHHHHHHHHHHHHHHHHHHHHHHHTS-TTGGGGSHHHHHHHHHHHHHHHHHHHHHHHS-HHHHHHHHHHHHHHHHHHHHHHHHHHHHHHHHS-----------SSPPPGGGGGGGTEEEEEEEEEEBP--S----TTSTT--EEEEEEEEEESSHHHHHHHHHTHHHHHHHHHHHSPPBPTT---SHHHHHHHHHHHHHHHHHHHHHTT----EEEEEEEEEEE-

Sequence (292 aa):
MLSKLEEWINKYLLLLGQIPFRLYDRFVPVKIKVKISNIFCNIRTRPREYAKNLFHAIKNLPTTIKQNQGALIHLCHVCLDATRNAVNSIQKLDVEKLRNGKWRVRFAEICTTLTARLRQTYRETSPKTLLLLVFILTTGSLAVFQIYKTSIWIYKRNFPQAFVPEPIVQGARRPAYHNLMKKSFYVTNISIPFGFEGSTVDKEAEGIKSLIIDIEVEASNRYLSIYLSTQEHLIKDYLNKKLEPVLPTFPLTPEGKRVMRDKIIEELNKLIPETGAKGTIENVFIINITVS

Nearest PDB structures (foldseek):
  9hmf-assembly1_O  TM=8.172E-01  e=7.027E-05  Campylobacter jejuni
  7sgn-assembly6_F  TM=7.550E-01  e=3.758E-05  Helicobacter pylori
  7sgn-assembly11_K  TM=7.614E-01  e=4.000E-05  Helicobacter pylori
  7sgo-assembly5_E  TM=7.617E-01  e=7.027E-05  Helicobacter pylori
  6ahq-assembly1_I  TM=7.020E-01  e=1.399E-04  Vibrio alginolyticus

Mean predicted aligned error: 19.67 Å